Protein AF-A0A9N9Y0Z3-F1 (afdb_monomer)

Mean predicted aligned error: 7.76 Å

Foldseek 3Di:
DPDPDPLCCVQVVVLCVVCVVVLVVLLVVLCPVQPDPDPDDDDDDLLVSLLLSLQLSLCCQALNDPQSPDPLSSCLLSVLLVLVVVLVVVLVPDPPVCCVPVSVVDVSVVVNVVSLVSLCVRCVVSLVVLLPDPPPPDPPVRRHNNNVLSVVCVVVVHDPSVSSVVSSVVSSVRSVVVSVVVVVVPDDDD

Sequence (190 aa):
MTHMPGYVRSWITPALARMRSEIKDEVENALLKEIPQSSEWTEINLCQKTPRIIAMVTGRIIVGLDLCRSATYIEIATEFTKEVMATAISITLIPLFLRPLMVPILPQLWLTRRRIVQAEEVLGPTITSRWLQPQNQNRTEQVDILQLMIEASENCGRGKKDLVVELLFLNIGAVHSTAMTITHASVPPT

InterPro domains:
  IPR036396 Cytochrome P450 superfamily [G3DSA:1.10.630.10] (6-187)
  IPR036396 Cytochrome P450 superfamily [SSF48264] (14-185)

pLDDT: mean 80.86, std 11.53, range [34.31, 92.06]

Secondary structure (DSSP, 8-state):
---THHHHHHHHHHHHHHTHHHHHHHHHHHHHHHS---SS-----HHHHHHHHHHHHHHHHHT-HHHHT-HHHHHHHHHHHHHHHHHHHHHHTS-TTTHHHHGGG-HHHHHHHHHHHHHHHHHHHHHHHHHHS-TTS---SS--HHHHHHHHHHHTT--HHHHHHHHHHHHHHHHHHHHHHHHHHHSPP-

Radius of gyration: 18.2 Å; Cα contacts (8 Å, |Δi|>4): 145; chains: 1; bounding box: 50×39×54 Å

Nearest PDB structures (foldseek):
  6oyv-assembly2_B  TM=6.834E-01  e=4.468E-01  synthetic construct
  5irq-assembly1_A  TM=6.553E-01  e=4.917E-01  Homo sapiens
  6oyu-assembly2_B  TM=6.331E-01  e=6.874E-01  synthetic construct
  6c94-assembly1_A  TM=6.668E-01  e=1.058E+00  Oryctolagus cuniculus
  8e83-assembly2_B  TM=5.437E-01  e=5.158E-01  Medicago truncatula

Structure (mmCIF, N/CA/C/O backbone):
data_AF-A0A9N9Y0Z3-F1
#
_entry.id   AF-A0A9N9Y0Z3-F1
#
loop_
_atom_site.group_PDB
_atom_site.id
_atom_site.type_symbol
_atom_site.label_atom_id
_atom_site.label_alt_id
_atom_site.label_comp_id
_atom_site.label_asym_id
_atom_site.label_entity_id
_atom_site.label_seq_id
_atom_site.pdbx_PDB_ins_code
_atom_site.Cartn_x
_atom_site.Cartn_y
_atom_site.Cartn_z
_atom_site.occupancy
_atom_site.B_iso_or_equiv
_atom_site.auth_seq_id
_atom_site.auth_comp_id
_atom_site.auth_asym_id
_atom_site.auth_atom_id
_atom_site.pdbx_PDB_model_num
ATOM 1 N N . MET A 1 1 ? 9.190 -8.240 -16.590 1.00 34.31 1 MET A N 1
ATOM 2 C CA . MET A 1 1 ? 8.319 -8.161 -15.395 1.00 34.31 1 MET A CA 1
ATOM 3 C C . MET A 1 1 ? 8.547 -9.421 -14.554 1.00 34.31 1 MET A C 1
ATOM 5 O O . MET A 1 1 ? 7.674 -10.264 -14.498 1.00 34.31 1 MET A O 1
ATOM 9 N N . THR A 1 2 ? 9.749 -9.627 -13.992 1.00 38.69 2 THR A N 1
ATOM 10 C CA . THR A 1 2 ? 10.152 -10.951 -13.446 1.00 38.69 2 THR A CA 1
ATOM 11 C C . THR A 1 2 ? 11.306 -10.878 -12.430 1.00 38.69 2 THR A C 1
ATOM 13 O O . THR A 1 2 ? 12.232 -11.670 -12.504 1.00 38.69 2 THR A O 1
ATOM 16 N N . HIS A 1 3 ? 11.284 -9.951 -11.464 1.00 44.38 3 HIS A N 1
ATOM 17 C CA . HIS A 1 3 ? 12.230 -10.031 -10.329 1.00 44.38 3 HIS A CA 1
ATOM 18 C C . HIS A 1 3 ? 11.614 -9.803 -8.936 1.00 44.38 3 HIS A C 1
ATOM 20 O O . HIS A 1 3 ? 12.303 -10.017 -7.951 1.00 44.38 3 HIS A O 1
ATOM 26 N N . MET A 1 4 ? 10.316 -9.486 -8.824 1.00 50.34 4 MET A N 1
ATOM 27 C CA . MET A 1 4 ? 9.652 -9.142 -7.550 1.00 50.34 4 MET A CA 1
ATOM 28 C C . MET A 1 4 ? 9.625 -10.181 -6.395 1.00 50.34 4 MET A C 1
ATOM 30 O O . MET A 1 4 ? 9.608 -9.740 -5.250 1.00 50.34 4 MET A O 1
ATOM 34 N N . PRO A 1 5 ? 9.592 -11.521 -6.5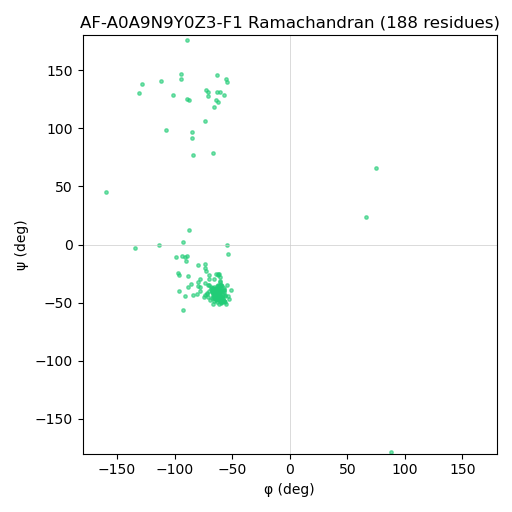76 1.00 52.81 5 PRO A N 1
ATOM 35 C CA . PRO A 1 5 ? 9.131 -12.379 -5.468 1.00 52.81 5 PRO A CA 1
ATOM 36 C C . PRO A 1 5 ? 10.138 -12.638 -4.335 1.00 52.81 5 PRO A C 1
ATOM 38 O O . PRO A 1 5 ? 9.731 -12.895 -3.203 1.00 52.81 5 PRO A O 1
ATOM 41 N N . GLY A 1 6 ? 11.444 -12.633 -4.621 1.00 56.53 6 GLY A N 1
ATOM 42 C CA . GLY A 1 6 ? 12.447 -13.151 -3.679 1.00 56.53 6 GLY A CA 1
ATOM 43 C C . GLY A 1 6 ? 12.706 -12.231 -2.487 1.00 56.53 6 GLY A C 1
ATOM 44 O O . GLY A 1 6 ? 12.722 -12.680 -1.341 1.00 56.53 6 GLY A O 1
ATOM 45 N N . TYR A 1 7 ? 12.859 -10.936 -2.760 1.00 62.16 7 TYR A N 1
ATOM 46 C CA . TYR A 1 7 ? 13.287 -9.949 -1.771 1.00 62.16 7 TYR A CA 1
ATOM 47 C C . TYR A 1 7 ? 12.166 -9.526 -0.810 1.00 62.16 7 TYR A C 1
ATOM 49 O O . TYR A 1 7 ? 12.385 -9.376 0.392 1.00 62.16 7 TYR A O 1
ATOM 57 N N . VAL A 1 8 ? 10.932 -9.430 -1.316 1.00 62.53 8 VAL A N 1
ATOM 58 C CA . VAL A 1 8 ? 9.735 -9.092 -0.529 1.00 62.53 8 VAL A CA 1
ATOM 59 C C . VAL A 1 8 ? 9.555 -10.087 0.620 1.00 62.53 8 VAL A C 1
ATOM 61 O O . VAL A 1 8 ? 9.423 -9.695 1.777 1.00 62.53 8 VAL A O 1
ATOM 64 N N . ARG A 1 9 ? 9.630 -11.393 0.338 1.00 61.38 9 ARG A N 1
ATOM 65 C CA . ARG A 1 9 ? 9.461 -12.429 1.366 1.00 61.38 9 ARG A CA 1
ATOM 66 C C . ARG A 1 9 ? 10.604 -12.433 2.383 1.00 61.38 9 ARG A C 1
ATOM 68 O O . ARG A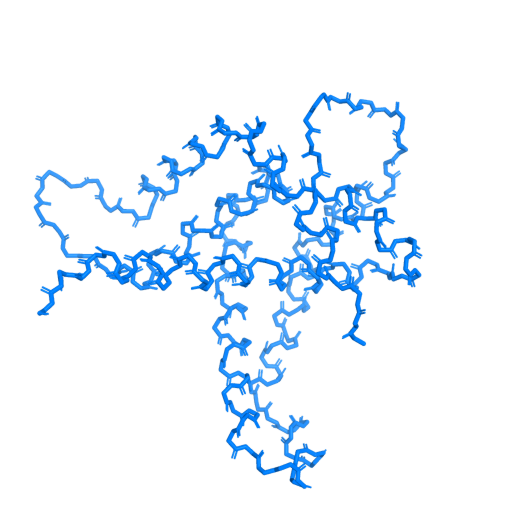 1 9 ? 10.339 -12.613 3.575 1.00 61.38 9 ARG A O 1
ATOM 75 N N . SER A 1 10 ? 11.845 -12.232 1.931 1.00 65.00 10 SER A N 1
ATOM 76 C CA . SER A 1 10 ? 13.027 -12.249 2.801 1.00 65.00 10 SER A CA 1
ATOM 77 C C . SER A 1 10 ? 13.105 -11.055 3.747 1.00 65.00 10 SER A C 1
ATOM 79 O O . SER A 1 10 ? 13.657 -11.195 4.832 1.00 65.00 10 SER A O 1
ATOM 81 N N . TRP A 1 11 ? 12.559 -9.899 3.366 1.00 67.50 11 TRP A N 1
ATOM 82 C CA . TRP A 1 11 ? 12.625 -8.681 4.180 1.00 67.50 11 TRP A CA 1
ATOM 83 C C . TRP A 1 11 ? 11.388 -8.468 5.040 1.00 67.50 11 TRP A C 1
ATOM 85 O O . TRP A 1 11 ? 11.508 -8.096 6.205 1.00 67.50 11 TRP A O 1
ATOM 95 N N . ILE A 1 12 ? 10.201 -8.755 4.502 1.00 68.75 12 ILE A N 1
ATOM 96 C CA . ILE A 1 12 ? 8.944 -8.480 5.203 1.00 68.75 12 ILE A CA 1
ATOM 97 C C . ILE A 1 12 ? 8.728 -9.463 6.347 1.00 68.75 12 ILE A C 1
ATOM 99 O O . ILE A 1 12 ? 8.379 -9.043 7.443 1.00 68.75 12 ILE A O 1
ATOM 103 N N . THR A 1 13 ? 8.979 -10.760 6.145 1.00 72.81 13 THR A N 1
ATOM 104 C CA . THR A 1 13 ? 8.710 -11.764 7.192 1.00 72.81 13 THR A CA 1
ATOM 105 C C . THR A 1 13 ? 9.490 -11.482 8.489 1.00 72.81 13 THR A C 1
ATOM 107 O O . THR A 1 13 ? 8.877 -11.478 9.559 1.00 72.81 13 THR A O 1
ATOM 110 N N . PRO A 1 14 ? 10.803 -11.174 8.444 1.00 71.00 14 PRO A N 1
ATOM 111 C CA . PRO A 1 14 ? 11.547 -10.787 9.644 1.00 71.00 14 PRO A CA 1
ATOM 112 C C . PRO A 1 14 ? 11.149 -9.410 10.193 1.00 71.00 14 PRO A C 1
ATOM 114 O O . PRO A 1 14 ? 11.135 -9.230 11.411 1.00 71.00 14 PRO A O 1
ATOM 117 N N . ALA A 1 15 ? 10.814 -8.448 9.323 1.00 70.75 15 ALA A N 1
ATOM 118 C CA . ALA A 1 15 ? 10.364 -7.117 9.735 1.00 70.75 15 ALA A CA 1
ATOM 119 C C . ALA A 1 15 ? 9.063 -7.185 10.544 1.00 70.75 15 ALA A C 1
ATOM 121 O O . ALA A 1 15 ? 8.978 -6.605 11.624 1.00 70.75 15 ALA A O 1
ATOM 122 N N . LEU A 1 16 ? 8.087 -7.974 10.086 1.00 74.31 16 LEU A N 1
ATOM 123 C CA . LEU A 1 16 ? 6.804 -8.173 10.766 1.00 74.31 16 LEU A CA 1
ATOM 124 C C . LEU A 1 16 ? 6.981 -8.686 12.199 1.00 74.31 16 LEU A C 1
ATOM 126 O O . LEU A 1 16 ? 6.297 -8.228 13.111 1.00 74.31 16 LEU A O 1
ATOM 130 N N . ALA A 1 17 ? 7.918 -9.614 12.414 1.00 77.56 17 ALA A N 1
ATOM 131 C CA . ALA A 1 17 ? 8.191 -10.148 13.745 1.00 77.56 17 ALA A CA 1
ATOM 132 C C . ALA A 1 17 ? 8.702 -9.067 14.712 1.00 77.56 17 ALA A C 1
ATOM 134 O O . ALA A 1 17 ? 8.346 -9.093 15.892 1.00 77.56 17 ALA A O 1
ATOM 135 N N . ARG A 1 18 ? 9.499 -8.116 14.208 1.00 76.75 18 ARG A N 1
ATOM 136 C CA . ARG A 1 18 ? 10.058 -6.992 14.976 1.00 76.75 18 ARG A CA 1
ATOM 137 C C . ARG A 1 18 ? 9.049 -5.862 15.185 1.00 76.75 18 ARG A C 1
ATOM 139 O O . ARG A 1 18 ? 9.053 -5.247 16.240 1.00 76.75 18 ARG A O 1
ATOM 146 N N . MET A 1 19 ? 8.147 -5.645 14.229 1.00 78.56 19 MET A N 1
ATOM 147 C CA . MET A 1 19 ? 7.118 -4.594 14.266 1.00 78.56 19 MET A CA 1
ATOM 148 C C . MET A 1 19 ? 5.822 -5.028 14.968 1.00 78.56 19 MET A C 1
ATOM 150 O O . MET A 1 19 ? 4.802 -4.355 14.859 1.00 78.56 19 MET A O 1
ATOM 154 N N . ARG A 1 20 ? 5.820 -6.162 15.680 1.00 82.19 20 ARG A N 1
ATOM 155 C CA . ARG A 1 20 ? 4.603 -6.753 16.260 1.00 82.19 20 ARG A CA 1
ATOM 156 C C . ARG A 1 20 ? 3.812 -5.777 17.137 1.00 82.19 20 ARG A C 1
ATOM 158 O O . ARG A 1 20 ? 2.590 -5.753 17.034 1.00 82.19 20 ARG A O 1
ATOM 165 N N . SER A 1 21 ? 4.489 -5.016 17.998 1.00 84.50 21 SER A N 1
ATOM 166 C CA . SER A 1 21 ? 3.845 -4.014 18.858 1.00 84.50 21 SER A CA 1
ATOM 167 C C . SER A 1 21 ? 3.189 -2.917 18.025 1.00 84.50 21 SER A C 1
ATOM 169 O O . SER A 1 21 ? 2.004 -2.664 18.178 1.00 84.50 21 SER A O 1
ATOM 171 N N . GLU A 1 22 ? 3.917 -2.356 17.063 1.00 84.69 22 GLU A N 1
ATOM 172 C CA . GLU A 1 22 ? 3.417 -1.293 16.185 1.00 84.69 22 GLU A CA 1
ATOM 173 C C . GLU A 1 22 ? 2.233 -1.747 15.326 1.00 84.69 22 GLU A C 1
ATOM 175 O O . GLU A 1 22 ? 1.298 -0.982 15.095 1.00 84.69 22 GLU A O 1
ATOM 180 N N . ILE A 1 23 ? 2.265 -2.998 14.860 1.00 86.31 23 ILE A N 1
ATOM 181 C CA . ILE A 1 23 ? 1.164 -3.616 14.119 1.00 86.31 23 ILE A CA 1
ATOM 182 C C . ILE A 1 23 ? -0.045 -3.783 15.031 1.00 86.31 23 ILE A C 1
ATOM 184 O O . ILE A 1 23 ? -1.154 -3.463 14.616 1.00 86.31 23 ILE A O 1
ATOM 188 N N . LYS A 1 24 ? 0.152 -4.271 16.261 1.00 88.81 24 LYS A N 1
ATOM 189 C CA . LYS A 1 24 ? -0.930 -4.432 17.234 1.00 88.81 24 LYS A CA 1
ATOM 190 C C . LYS A 1 24 ? -1.604 -3.088 17.523 1.00 88.81 24 LYS A C 1
ATOM 192 O O . LYS A 1 24 ? -2.823 -3.000 17.415 1.00 88.81 24 LYS A O 1
ATOM 197 N N . ASP A 1 25 ? -0.814 -2.061 17.816 1.00 90.31 25 ASP A N 1
ATOM 198 C CA . ASP A 1 25 ? -1.320 -0.721 18.119 1.00 90.31 25 ASP A CA 1
ATOM 199 C C . ASP A 1 25 ? -2.114 -0.147 16.937 1.00 90.31 25 ASP A C 1
ATOM 201 O O . ASP A 1 25 ? -3.177 0.449 17.115 1.00 90.31 25 ASP A O 1
ATOM 205 N N . GLU A 1 26 ? -1.636 -0.353 15.704 1.00 91.06 26 GLU A N 1
ATOM 206 C CA . GLU A 1 26 ? -2.355 0.133 14.527 1.00 91.06 26 GLU A CA 1
ATOM 207 C C . GLU A 1 26 ? -3.608 -0.694 14.215 1.00 91.06 26 GLU A C 1
ATOM 209 O O . GLU A 1 26 ? -4.601 -0.127 13.767 1.00 91.06 26 GLU A O 1
ATOM 214 N N . VAL A 1 27 ? -3.611 -2.003 14.485 1.00 90.88 27 VAL A N 1
ATOM 215 C CA . VAL A 1 27 ? -4.820 -2.835 14.381 1.00 90.88 27 VAL A CA 1
ATOM 216 C C . VAL A 1 27 ? -5.885 -2.343 15.358 1.00 90.88 27 VAL A C 1
ATOM 218 O O . VAL A 1 27 ? -7.027 -2.149 14.948 1.00 90.88 27 VAL A O 1
ATOM 221 N N . GLU A 1 28 ? -5.530 -2.095 16.621 1.00 91.88 28 GLU A N 1
ATOM 222 C CA . GLU A 1 28 ? -6.462 -1.553 17.619 1.00 91.88 28 GLU A CA 1
ATOM 223 C C . GLU A 1 28 ? -7.014 -0.191 17.173 1.00 91.88 28 GLU A C 1
ATOM 225 O O . GLU A 1 28 ? -8.229 0.008 17.144 1.00 91.88 28 GLU A O 1
ATOM 230 N N . ASN A 1 29 ? -6.143 0.714 16.719 1.00 91.56 29 ASN A N 1
ATOM 231 C CA . ASN A 1 29 ? -6.543 2.017 16.187 1.00 91.56 29 ASN A CA 1
ATOM 232 C C . ASN A 1 29 ? -7.481 1.900 14.970 1.00 91.56 29 ASN A C 1
ATOM 234 O O . ASN A 1 29 ? -8.492 2.598 14.881 1.00 91.56 29 ASN A O 1
ATOM 238 N N . ALA A 1 30 ? -7.167 1.011 14.028 1.00 91.19 30 ALA A N 1
ATOM 239 C CA . ALA A 1 30 ? -7.965 0.800 12.828 1.00 91.19 30 ALA A CA 1
ATOM 240 C C . ALA A 1 30 ? -9.343 0.207 13.151 1.00 91.19 30 ALA A C 1
ATOM 242 O O . ALA A 1 30 ? -10.342 0.644 12.579 1.00 91.19 30 ALA A O 1
ATOM 243 N N . LEU A 1 31 ? -9.416 -0.739 14.093 1.00 90.88 31 LEU A N 1
ATOM 244 C CA . LEU A 1 31 ? -10.678 -1.310 14.564 1.00 90.88 31 LEU A CA 1
ATOM 245 C C . LEU A 1 31 ? -11.543 -0.251 15.248 1.00 90.88 31 LEU A C 1
ATOM 247 O O . LEU A 1 31 ? -12.711 -0.118 14.896 1.00 90.88 31 LEU A O 1
ATOM 251 N N . LEU A 1 32 ? -10.971 0.547 16.154 1.00 91.81 32 LEU A N 1
ATOM 252 C CA . LEU A 1 32 ? -11.687 1.635 16.830 1.00 91.81 32 LEU A CA 1
ATOM 253 C C . LEU A 1 32 ? -12.225 2.683 15.848 1.00 91.81 32 LEU A C 1
ATOM 255 O O . LEU A 1 32 ? -13.294 3.250 16.066 1.00 91.81 32 LEU A O 1
ATOM 259 N N . LYS A 1 33 ? -11.487 2.941 14.764 1.00 90.75 33 LYS A N 1
ATOM 260 C CA . LYS A 1 33 ? -11.861 3.919 13.740 1.00 90.75 33 LYS A CA 1
ATOM 261 C C . LYS A 1 33 ? -12.929 3.402 12.777 1.00 90.75 33 LYS A C 1
ATOM 263 O O . LYS A 1 33 ? -13.792 4.168 12.355 1.00 90.75 33 LYS A O 1
ATOM 268 N N . GLU A 1 34 ? -12.844 2.139 12.370 1.00 90.38 34 GLU A N 1
ATOM 269 C CA . GLU A 1 34 ? -13.697 1.588 11.312 1.00 90.38 34 GLU A CA 1
ATOM 270 C C . GLU A 1 34 ? -14.924 0.838 11.832 1.00 90.38 34 GLU A C 1
ATOM 272 O O . GLU A 1 34 ? -15.922 0.755 11.109 1.00 90.38 34 GLU A O 1
ATOM 277 N N . ILE A 1 35 ? -14.881 0.326 13.064 1.00 89.50 35 ILE A N 1
ATOM 278 C CA . ILE A 1 35 ? -15.990 -0.386 13.700 1.00 89.50 35 ILE A CA 1
ATOM 279 C C . ILE A 1 35 ? -16.699 0.557 14.683 1.00 89.50 35 ILE A C 1
ATOM 281 O O . ILE A 1 35 ? -16.038 1.162 15.532 1.00 89.50 35 ILE A O 1
ATOM 285 N N . PRO A 1 36 ? -18.035 0.696 14.600 1.00 87.75 36 PRO A N 1
ATOM 286 C CA . PRO A 1 36 ? -18.791 1.525 15.530 1.00 87.75 36 PRO A CA 1
ATOM 287 C C . PRO A 1 36 ? -18.632 1.024 16.970 1.00 87.75 36 PRO A C 1
ATOM 289 O O . PRO A 1 36 ? -18.816 -0.157 17.257 1.00 87.75 36 PRO A O 1
ATOM 292 N N . GLN A 1 37 ? -18.317 1.945 17.880 1.00 87.69 37 GLN A N 1
ATOM 293 C CA . GLN A 1 37 ? -18.221 1.680 19.315 1.00 87.69 37 GLN A CA 1
ATOM 294 C C . GLN A 1 37 ? -19.622 1.769 19.932 1.00 87.69 37 GLN A C 1
ATOM 296 O O . GLN A 1 37 ? -20.001 2.792 20.498 1.00 87.69 37 GLN A O 1
ATOM 301 N N . SER A 1 38 ? -20.423 0.723 19.734 1.00 83.62 38 SER A N 1
ATOM 302 C CA . SER A 1 38 ? -21.783 0.611 20.269 1.00 83.62 38 SER A CA 1
ATOM 303 C C . SER A 1 38 ? -21.843 -0.481 21.333 1.00 83.62 38 SER A C 1
ATOM 305 O O . SER A 1 38 ? -21.232 -1.536 21.176 1.00 83.62 38 SER A O 1
ATOM 307 N N . SER A 1 39 ? -22.596 -0.241 22.408 1.00 84.00 39 SER A N 1
ATOM 308 C CA . SER A 1 39 ? -22.959 -1.283 23.378 1.00 84.00 39 SER A CA 1
ATOM 309 C C . SER A 1 39 ? -24.009 -2.251 22.825 1.00 84.00 39 SER A C 1
ATOM 311 O O . SER A 1 39 ? -24.140 -3.363 23.327 1.00 84.00 39 SER A O 1
ATOM 313 N N . GLU A 1 40 ? -24.744 -1.830 21.795 1.00 89.25 40 GLU A N 1
ATOM 314 C CA . GLU A 1 40 ? -25.777 -2.610 21.118 1.00 89.25 40 GLU A CA 1
ATOM 315 C C . GLU A 1 40 ? -25.213 -3.324 19.885 1.00 89.25 40 GLU A C 1
ATOM 317 O O . GLU A 1 40 ? -24.353 -2.789 19.171 1.00 89.25 40 GLU A O 1
ATOM 322 N N . TRP A 1 41 ? -25.749 -4.512 19.591 1.00 87.06 41 TRP A N 1
ATOM 323 C CA . TRP A 1 41 ? -25.395 -5.248 18.378 1.00 87.06 41 TRP A CA 1
ATOM 324 C C . TRP A 1 41 ? -25.665 -4.389 17.138 1.00 87.06 41 TRP A C 1
ATOM 326 O O . TRP A 1 41 ? -26.751 -3.837 16.973 1.00 87.06 41 TRP A O 1
ATOM 336 N N . THR A 1 42 ? -24.662 -4.265 16.269 1.00 87.06 42 THR A N 1
ATOM 337 C CA . THR A 1 42 ? -24.730 -3.425 15.070 1.00 87.06 42 THR A CA 1
ATOM 338 C C . THR A 1 42 ? -24.260 -4.218 13.860 1.00 87.06 42 THR A C 1
ATOM 340 O O . THR A 1 42 ? -23.182 -4.815 13.880 1.00 87.06 42 THR A O 1
ATOM 343 N N . GLU A 1 43 ? -25.049 -4.195 12.788 1.00 86.19 43 GLU A N 1
ATOM 344 C CA . GLU A 1 43 ? -24.665 -4.808 11.522 1.00 86.19 43 GLU A CA 1
ATOM 345 C C . GLU A 1 43 ? -23.548 -3.996 10.851 1.00 86.19 43 GLU A C 1
ATOM 347 O O . GLU A 1 43 ? -23.626 -2.771 10.725 1.00 86.19 43 GLU A O 1
ATOM 352 N N . ILE A 1 44 ? -22.489 -4.680 10.413 1.00 87.50 44 ILE A N 1
ATOM 353 C CA . ILE A 1 44 ? -21.337 -4.061 9.755 1.00 87.50 44 ILE A CA 1
ATOM 354 C C . ILE A 1 44 ? -21.025 -4.756 8.435 1.00 87.50 44 ILE A C 1
ATOM 356 O O . ILE A 1 44 ? -20.994 -5.981 8.334 1.00 87.50 44 ILE A O 1
ATOM 360 N N . ASN A 1 45 ? -20.711 -3.964 7.410 1.00 86.81 45 ASN A N 1
ATOM 361 C CA . ASN A 1 45 ? -20.246 -4.501 6.138 1.00 86.81 45 ASN A CA 1
ATOM 362 C C . ASN A 1 45 ? -18.730 -4.759 6.190 1.00 86.81 45 ASN A C 1
ATOM 364 O O . ASN A 1 45 ? -17.923 -3.879 5.873 1.00 86.81 45 ASN A O 1
ATOM 368 N N . LEU A 1 46 ? -18.339 -5.976 6.575 1.00 83.44 46 LEU A N 1
ATOM 369 C CA . LEU A 1 46 ? -16.929 -6.380 6.655 1.00 83.44 46 LEU A CA 1
ATOM 370 C C . LEU A 1 46 ? -16.195 -6.217 5.316 1.00 83.44 46 LEU A C 1
ATOM 372 O O . LEU A 1 46 ? -15.068 -5.732 5.297 1.00 83.44 46 LEU A O 1
ATOM 376 N N . CYS A 1 47 ? -16.848 -6.502 4.185 1.00 81.25 47 CYS A N 1
ATOM 377 C CA . CYS A 1 47 ? -16.242 -6.332 2.860 1.00 81.25 47 CYS A CA 1
ATOM 378 C C . CYS A 1 47 ? -15.831 -4.877 2.573 1.00 81.25 47 CYS A C 1
ATOM 380 O O . CYS A 1 47 ? -14.889 -4.644 1.819 1.00 81.25 47 CYS A O 1
ATOM 382 N N . GLN A 1 48 ? -16.508 -3.896 3.177 1.00 84.06 48 GLN A N 1
ATOM 383 C CA . GLN A 1 48 ? -16.149 -2.479 3.064 1.00 84.06 48 GLN A CA 1
ATOM 384 C C . GLN A 1 48 ? -15.138 -2.032 4.127 1.00 84.06 48 GLN A C 1
ATOM 386 O O . GLN A 1 48 ? -14.274 -1.202 3.840 1.00 84.06 48 GLN A O 1
ATOM 391 N N . LYS A 1 49 ? -15.235 -2.564 5.351 1.00 88.19 49 LYS A N 1
ATOM 392 C CA . LYS A 1 49 ? -14.393 -2.152 6.485 1.00 88.19 49 LYS A CA 1
ATOM 393 C C . LYS A 1 49 ? -13.008 -2.786 6.463 1.00 88.19 49 LYS A C 1
ATOM 395 O O . LYS A 1 49 ? -12.015 -2.092 6.677 1.00 88.19 49 LYS A O 1
ATOM 400 N N . THR A 1 50 ? -12.915 -4.072 6.142 1.00 86.50 50 THR A N 1
ATOM 401 C CA . THR A 1 50 ? -11.652 -4.813 6.175 1.00 86.50 50 THR A CA 1
ATOM 402 C C . THR A 1 50 ? -10.583 -4.219 5.255 1.00 86.50 50 THR A C 1
ATOM 404 O O . THR A 1 50 ? -9.471 -4.015 5.738 1.00 86.50 50 THR A O 1
ATOM 407 N N . PRO A 1 51 ? -10.862 -3.835 3.992 1.00 85.75 51 PRO A N 1
ATOM 408 C CA . PRO A 1 51 ? -9.834 -3.237 3.142 1.00 85.75 51 PRO A CA 1
ATOM 409 C C . PRO A 1 51 ? -9.231 -1.949 3.713 1.00 85.75 51 PRO A C 1
ATOM 411 O O . PRO A 1 51 ? -8.035 -1.712 3.563 1.00 85.75 51 PRO A O 1
ATOM 414 N N . ARG A 1 52 ? -10.042 -1.135 4.403 1.00 88.94 52 ARG A N 1
ATOM 415 C CA . ARG A 1 52 ? -9.603 0.114 5.044 1.00 88.94 52 ARG A CA 1
ATOM 416 C C . ARG A 1 52 ? -8.720 -0.165 6.255 1.00 88.94 52 ARG A C 1
ATOM 418 O O . ARG A 1 52 ? -7.656 0.436 6.375 1.00 88.94 52 ARG A O 1
ATOM 425 N N . ILE A 1 53 ? -9.126 -1.119 7.097 1.00 89.88 53 ILE A N 1
ATOM 426 C CA . ILE A 1 53 ? -8.334 -1.578 8.247 1.00 89.88 53 ILE A CA 1
ATOM 427 C C . ILE A 1 53 ? -6.966 -2.073 7.775 1.00 89.88 53 ILE A C 1
ATOM 429 O O . ILE A 1 53 ? -5.935 -1.650 8.294 1.00 89.88 53 ILE A O 1
ATOM 433 N N . ILE A 1 54 ? -6.940 -2.921 6.745 1.00 88.06 54 ILE A N 1
ATOM 434 C CA . ILE A 1 54 ? -5.683 -3.467 6.236 1.00 88.06 54 ILE A CA 1
ATOM 435 C C . ILE A 1 54 ? -4.821 -2.372 5.609 1.00 88.06 54 ILE A C 1
ATOM 437 O O . ILE A 1 54 ? -3.629 -2.349 5.886 1.00 88.06 54 ILE A O 1
ATOM 441 N N . ALA A 1 55 ? -5.394 -1.428 4.853 1.00 87.62 55 ALA A N 1
ATOM 442 C CA . ALA A 1 55 ? -4.643 -0.305 4.288 1.00 87.62 55 ALA A CA 1
ATOM 443 C C . ALA A 1 55 ? -3.946 0.555 5.361 1.00 87.62 55 ALA A C 1
ATOM 445 O O . ALA A 1 55 ? -2.825 1.018 5.140 1.00 87.62 55 ALA A O 1
ATOM 446 N N . MET A 1 56 ? -4.570 0.743 6.531 1.00 89.31 56 MET A N 1
ATOM 447 C CA . MET A 1 56 ? -3.943 1.425 7.672 1.00 89.31 56 MET A CA 1
ATOM 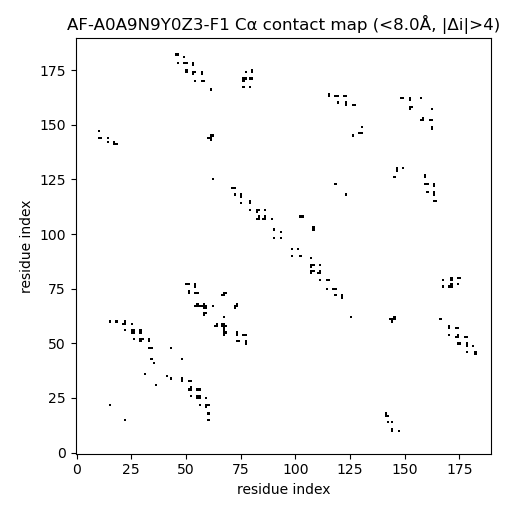448 C C . MET A 1 56 ? -2.759 0.623 8.223 1.00 89.31 56 MET A C 1
ATOM 450 O O . MET A 1 56 ? -1.662 1.161 8.375 1.00 89.31 56 MET A O 1
ATOM 454 N N . VAL A 1 57 ? -2.953 -0.676 8.462 1.00 88.38 57 VAL A N 1
ATOM 455 C CA . VAL A 1 57 ? -1.919 -1.560 9.026 1.00 88.38 57 VAL A CA 1
ATOM 456 C C . VAL A 1 57 ? -0.738 -1.725 8.065 1.00 88.38 57 VAL A C 1
ATOM 458 O O . VAL A 1 57 ? 0.416 -1.576 8.464 1.00 88.38 57 VAL A O 1
ATOM 461 N N . THR A 1 58 ? -0.994 -1.977 6.781 1.00 84.06 58 THR A N 1
ATOM 462 C CA . THR A 1 58 ? 0.063 -2.090 5.766 1.00 84.06 58 THR A CA 1
ATOM 463 C C . THR A 1 58 ? 0.739 -0.746 5.536 1.00 84.06 58 THR A C 1
ATOM 465 O O . THR A 1 58 ? 1.961 -0.689 5.424 1.00 84.06 58 THR A O 1
ATOM 468 N N . GLY A 1 59 ? -0.019 0.353 5.564 1.00 86.12 59 GLY A N 1
ATOM 469 C CA . GLY A 1 59 ? 0.533 1.702 5.546 1.00 86.12 59 GLY A CA 1
ATOM 470 C C . GLY A 1 59 ? 1.513 1.944 6.690 1.00 86.12 59 GLY A C 1
ATOM 471 O O . GLY A 1 59 ? 2.601 2.464 6.459 1.00 86.12 59 GLY A O 1
ATOM 472 N N . ARG A 1 60 ? 1.183 1.514 7.912 1.00 86.44 60 ARG A N 1
ATOM 473 C CA . ARG A 1 60 ? 2.056 1.689 9.083 1.00 86.44 60 ARG A CA 1
ATOM 474 C C . ARG A 1 60 ? 3.394 0.986 8.899 1.00 86.44 60 ARG A C 1
ATOM 476 O O . ARG A 1 60 ? 4.422 1.541 9.281 1.00 86.44 60 ARG A O 1
ATOM 483 N N . ILE A 1 61 ? 3.356 -0.199 8.296 1.00 81.44 61 ILE A N 1
ATOM 484 C CA . ILE A 1 61 ? 4.521 -1.039 8.011 1.00 81.44 61 ILE A CA 1
ATOM 485 C C . ILE A 1 61 ? 5.381 -0.441 6.887 1.00 81.44 61 ILE A C 1
ATOM 487 O O . ILE A 1 61 ? 6.605 -0.449 6.969 1.00 81.44 61 ILE A O 1
ATOM 491 N N . ILE A 1 62 ? 4.740 0.060 5.831 1.00 77.44 62 ILE A N 1
ATOM 492 C CA . ILE A 1 62 ? 5.413 0.432 4.585 1.00 77.44 62 ILE A CA 1
ATOM 493 C C . ILE A 1 62 ? 5.804 1.910 4.582 1.00 77.44 62 ILE A C 1
ATOM 495 O O . ILE A 1 62 ? 6.964 2.232 4.381 1.00 77.44 62 ILE A O 1
ATOM 499 N N . VAL A 1 63 ? 4.853 2.822 4.784 1.00 78.94 63 VAL A N 1
ATOM 500 C CA . VAL A 1 63 ? 5.073 4.275 4.640 1.00 78.94 63 VAL A CA 1
ATOM 501 C C . VAL A 1 63 ? 5.317 4.980 5.976 1.00 78.94 63 VAL A C 1
ATOM 503 O O . VAL A 1 63 ? 5.744 6.134 5.996 1.00 78.94 63 VAL A O 1
ATOM 506 N N . GLY A 1 64 ? 5.093 4.285 7.092 1.00 80.19 64 GLY A N 1
ATOM 507 C CA . GLY A 1 64 ? 5.255 4.817 8.442 1.00 80.19 64 GLY A CA 1
ATOM 508 C C . GLY A 1 64 ? 4.001 5.507 8.987 1.00 80.19 64 GLY A C 1
ATOM 509 O O . GLY A 1 64 ? 2.950 5.543 8.345 1.00 80.19 64 GLY A O 1
ATOM 510 N N . LEU A 1 65 ? 4.115 6.034 10.212 1.00 77.00 65 LEU A N 1
ATOM 511 C CA . LEU A 1 65 ? 2.985 6.554 10.996 1.00 77.00 65 LEU A CA 1
ATOM 512 C C . LEU A 1 65 ? 2.290 7.757 10.341 1.00 77.00 65 LEU A C 1
ATOM 514 O O . LEU A 1 65 ? 1.065 7.861 10.382 1.00 77.00 65 LEU A O 1
ATOM 518 N N . ASP A 1 66 ? 3.068 8.650 9.732 1.00 74.62 66 ASP A N 1
ATOM 519 C CA . ASP A 1 66 ? 2.566 9.941 9.253 1.00 74.62 66 ASP A CA 1
ATOM 520 C C . ASP A 1 66 ? 1.545 9.782 8.119 1.00 74.62 66 ASP A C 1
ATOM 522 O O . ASP A 1 66 ? 0.536 10.487 8.076 1.00 74.62 66 ASP A O 1
ATOM 526 N N . LEU A 1 67 ? 1.763 8.818 7.216 1.00 77.31 67 LEU A N 1
ATOM 527 C CA . LEU A 1 67 ? 0.865 8.579 6.083 1.00 77.31 67 LEU A CA 1
ATOM 528 C C . LEU A 1 67 ? -0.166 7.487 6.326 1.00 77.31 67 LEU A C 1
ATOM 530 O O . LEU A 1 67 ? -1.240 7.554 5.729 1.00 77.31 67 LEU A O 1
ATOM 534 N N . CYS A 1 68 ? 0.095 6.515 7.204 1.00 79.31 68 CYS A N 1
ATOM 535 C CA . CYS A 1 68 ? -0.827 5.393 7.392 1.00 79.31 68 CYS A CA 1
ATOM 536 C C . CYS A 1 68 ? -2.207 5.819 7.916 1.00 79.31 68 CYS A C 1
ATOM 538 O O . CYS A 1 68 ? -3.204 5.151 7.651 1.00 79.31 68 CYS A O 1
ATOM 540 N N . ARG A 1 69 ? -2.278 6.959 8.615 1.00 81.12 69 ARG A N 1
ATOM 541 C CA . ARG A 1 69 ? -3.520 7.520 9.172 1.00 81.12 69 ARG A CA 1
ATOM 542 C C . ARG A 1 69 ? -4.210 8.530 8.257 1.00 81.12 69 ARG A C 1
ATOM 544 O O . ARG A 1 69 ? -5.354 8.903 8.538 1.00 81.12 69 ARG A O 1
ATOM 551 N N . SER A 1 70 ? -3.551 8.956 7.178 1.00 86.50 70 SER A N 1
ATOM 552 C CA . SER A 1 70 ? -4.105 9.917 6.224 1.00 86.50 70 SER A CA 1
ATOM 553 C C . SER A 1 70 ? -5.323 9.326 5.521 1.00 86.50 70 SER A C 1
ATOM 555 O O . SER A 1 70 ? -5.244 8.264 4.901 1.00 86.50 70 SER A O 1
ATOM 557 N N . ALA A 1 71 ? -6.454 10.031 5.592 1.00 85.88 71 ALA A N 1
ATOM 558 C CA . ALA A 1 71 ? -7.677 9.621 4.907 1.00 85.88 71 ALA A CA 1
ATOM 559 C C . ALA A 1 71 ? -7.447 9.473 3.396 1.00 85.88 71 ALA A C 1
ATOM 561 O O . ALA A 1 71 ? -7.911 8.502 2.805 1.00 85.88 71 ALA A O 1
ATOM 562 N N . THR A 1 72 ? -6.653 10.372 2.807 1.00 87.69 72 THR A N 1
ATOM 563 C CA . THR A 1 72 ? -6.305 10.354 1.384 1.00 87.69 72 THR A CA 1
ATOM 564 C C . THR A 1 72 ? -5.496 9.115 1.013 1.00 87.69 72 THR A C 1
ATOM 566 O O . THR A 1 72 ? -5.790 8.471 0.011 1.00 87.69 72 THR A O 1
ATOM 569 N N . TYR A 1 73 ? -4.504 8.737 1.826 1.00 86.06 73 TYR A N 1
ATOM 570 C CA . TYR A 1 73 ? -3.715 7.526 1.579 1.00 86.06 73 TYR A CA 1
ATOM 571 C C . TYR A 1 73 ? -4.580 6.264 1.671 1.00 86.06 73 TYR A C 1
ATOM 573 O O . TYR A 1 73 ? -4.528 5.421 0.777 1.00 86.06 73 TYR A O 1
ATOM 581 N N . ILE A 1 74 ? -5.400 6.153 2.723 1.00 87.56 74 ILE A N 1
ATOM 582 C CA . ILE A 1 74 ? -6.290 5.002 2.929 1.00 87.56 74 ILE A CA 1
ATOM 583 C C . ILE A 1 74 ? -7.261 4.881 1.752 1.00 87.56 74 ILE A C 1
ATOM 585 O O . ILE A 1 74 ? -7.417 3.797 1.193 1.00 87.56 74 ILE A O 1
ATOM 589 N N . GLU A 1 75 ? -7.876 5.990 1.338 1.00 88.69 75 GLU A N 1
ATOM 590 C CA . GLU A 1 75 ? -8.786 6.011 0.196 1.00 88.69 75 GLU A CA 1
ATOM 591 C C . GLU A 1 75 ? -8.075 5.568 -1.083 1.00 88.69 75 GLU A C 1
ATOM 593 O O . GLU A 1 75 ? -8.547 4.639 -1.737 1.00 88.69 75 GLU A O 1
ATOM 598 N N . ILE A 1 76 ? -6.907 6.140 -1.395 1.00 87.31 76 ILE A N 1
ATOM 599 C CA . ILE A 1 76 ? -6.105 5.749 -2.561 1.00 87.31 76 ILE A CA 1
ATOM 600 C C . ILE A 1 76 ? -5.785 4.254 -2.520 1.00 87.31 76 ILE A C 1
ATOM 602 O O . ILE A 1 76 ? -6.028 3.569 -3.508 1.00 87.31 76 ILE A O 1
ATOM 606 N N . ALA A 1 77 ? -5.294 3.725 -1.398 1.00 84.12 77 ALA A N 1
ATOM 607 C CA . ALA A 1 77 ? -4.930 2.315 -1.274 1.00 84.12 77 ALA A CA 1
ATOM 608 C C . ALA A 1 77 ? -6.140 1.381 -1.468 1.00 84.12 77 ALA A C 1
ATOM 610 O O . ALA A 1 77 ? -6.055 0.375 -2.182 1.00 84.12 77 ALA A O 1
ATOM 611 N N . THR A 1 78 ? -7.291 1.726 -0.882 1.00 85.50 78 THR A N 1
ATOM 612 C CA . THR A 1 78 ? -8.513 0.919 -1.019 1.00 85.50 78 THR A CA 1
ATOM 613 C C . THR A 1 78 ? -9.136 1.010 -2.405 1.00 85.50 78 THR A C 1
ATOM 615 O O . THR A 1 78 ? -9.531 -0.013 -2.965 1.00 85.50 78 THR A O 1
ATOM 618 N N . GLU A 1 79 ? -9.188 2.200 -2.996 1.00 86.12 79 GLU A N 1
ATOM 619 C CA . GLU A 1 79 ? -9.864 2.404 -4.271 1.00 86.12 79 GLU A CA 1
ATOM 620 C C . GLU A 1 79 ? -8.994 1.949 -5.435 1.00 86.12 79 GLU A C 1
ATOM 622 O O . GLU A 1 79 ? -9.492 1.317 -6.361 1.00 86.12 79 GLU A O 1
ATOM 627 N N . PHE A 1 80 ? -7.676 2.144 -5.347 1.00 84.38 80 PHE A N 1
ATOM 628 C CA . PHE A 1 80 ? -6.738 1.567 -6.304 1.00 84.38 80 PHE A CA 1
ATOM 629 C C . PHE A 1 80 ? -6.864 0.041 -6.370 1.00 84.38 80 PHE A C 1
ATOM 631 O O . PHE A 1 80 ? -6.855 -0.525 -7.460 1.00 84.38 80 PHE A O 1
ATOM 638 N N . THR A 1 81 ? -7.075 -0.624 -5.227 1.00 82.88 81 THR A N 1
ATOM 639 C CA . THR A 1 81 ? -7.327 -2.072 -5.188 1.00 82.88 81 THR A CA 1
ATOM 640 C C . THR A 1 81 ? -8.568 -2.457 -5.993 1.00 82.88 81 THR A C 1
ATOM 642 O O . THR A 1 81 ? -8.512 -3.394 -6.791 1.00 82.88 81 THR A O 1
ATOM 645 N N . LYS A 1 82 ? -9.676 -1.722 -5.845 1.00 84.56 82 LYS A N 1
ATOM 646 C CA . LYS A 1 82 ? -10.904 -1.982 -6.613 1.00 84.56 82 LYS A CA 1
ATOM 647 C C . LYS A 1 82 ? -10.696 -1.754 -8.109 1.00 84.56 82 LYS A C 1
ATOM 649 O O . LYS A 1 82 ? -11.071 -2.610 -8.906 1.00 84.56 82 LYS A O 1
ATOM 654 N N . GLU A 1 83 ? -10.066 -0.643 -8.483 1.00 88.44 83 GLU A N 1
ATOM 655 C CA . GLU A 1 83 ? -9.841 -0.272 -9.886 1.00 88.44 83 GLU A CA 1
ATOM 656 C C . GLU A 1 83 ? -8.910 -1.256 -10.602 1.00 88.44 83 GLU A C 1
ATOM 658 O O . GLU A 1 83 ? -9.182 -1.666 -11.733 1.00 88.44 83 GLU A O 1
ATOM 663 N N . VAL A 1 84 ? -7.844 -1.708 -9.934 1.00 86.81 84 VAL A N 1
ATOM 664 C CA . VAL A 1 84 ? -6.926 -2.711 -10.490 1.00 86.81 84 VAL A CA 1
ATOM 665 C C . VAL A 1 84 ? -7.627 -4.053 -10.669 1.00 86.81 84 VAL A C 1
A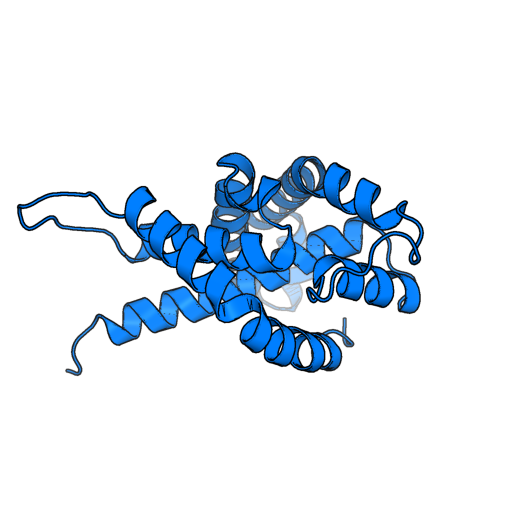TOM 667 O O . VAL A 1 84 ? -7.481 -4.667 -11.725 1.00 86.81 84 VAL A O 1
ATOM 670 N N . MET A 1 85 ? -8.428 -4.493 -9.695 1.00 85.62 85 MET A N 1
ATOM 671 C CA . MET A 1 85 ? -9.193 -5.739 -9.815 1.00 85.62 85 MET A CA 1
ATOM 672 C C . MET A 1 85 ? -10.238 -5.654 -10.933 1.00 85.62 85 MET A C 1
ATOM 674 O O . MET A 1 85 ? -10.328 -6.563 -11.757 1.00 85.62 85 MET A O 1
ATOM 678 N N . ALA A 1 86 ? -10.973 -4.543 -11.028 1.00 88.69 86 ALA A N 1
ATOM 679 C CA . ALA A 1 86 ? -11.926 -4.306 -12.110 1.00 88.69 86 ALA A CA 1
ATOM 680 C C . ALA A 1 86 ? -11.235 -4.280 -13.483 1.00 88.69 86 ALA A C 1
ATOM 682 O O . ALA A 1 86 ? -11.736 -4.865 -14.446 1.00 88.69 86 ALA A O 1
ATOM 683 N N . THR A 1 87 ? -10.058 -3.656 -13.571 1.00 89.81 87 THR A N 1
ATOM 684 C CA . THR A 1 87 ? -9.233 -3.639 -14.785 1.00 89.81 87 THR A CA 1
ATOM 685 C C . THR A 1 87 ? -8.766 -5.043 -15.151 1.00 89.81 87 THR A C 1
ATOM 687 O O . THR A 1 87 ? -8.913 -5.448 -16.302 1.00 89.81 87 THR A O 1
ATOM 690 N N . ALA A 1 88 ? -8.256 -5.814 -14.188 1.00 88.62 88 ALA A N 1
ATOM 691 C CA . ALA A 1 88 ? -7.799 -7.182 -14.409 1.00 88.62 88 ALA A CA 1
ATOM 692 C C . ALA A 1 88 ? -8.934 -8.072 -14.934 1.00 88.62 88 ALA A C 1
ATOM 694 O O . ALA A 1 88 ? -8.767 -8.715 -15.970 1.00 88.62 88 ALA A O 1
ATOM 695 N N . ILE A 1 89 ? -10.107 -8.032 -14.293 1.00 90.56 89 ILE A N 1
ATOM 696 C CA . ILE A 1 89 ? -11.298 -8.769 -14.737 1.00 90.56 89 ILE A CA 1
ATOM 697 C C . ILE A 1 89 ? -11.682 -8.347 -16.159 1.00 90.56 89 ILE A C 1
ATOM 699 O O . ILE A 1 89 ? -11.832 -9.192 -17.042 1.00 90.56 89 ILE A O 1
ATOM 703 N N . SER A 1 90 ? -11.752 -7.042 -16.423 1.00 91.00 90 SER A N 1
ATOM 704 C CA . SER A 1 90 ? -12.117 -6.524 -17.746 1.00 91.00 90 SER A CA 1
ATOM 705 C C . SER A 1 90 ? -11.134 -6.972 -18.837 1.00 91.00 90 SER A C 1
ATOM 707 O O . SER A 1 90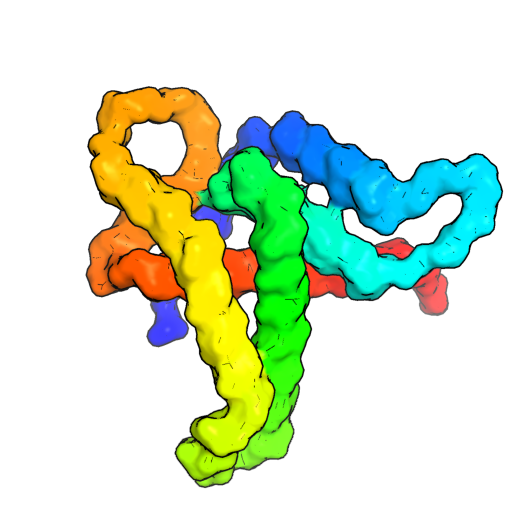 ? -11.555 -7.341 -19.929 1.00 91.00 90 SER A O 1
ATOM 709 N N . ILE A 1 91 ? -9.830 -7.024 -18.543 1.00 90.31 91 ILE A N 1
ATOM 710 C CA . ILE A 1 91 ? -8.804 -7.533 -19.468 1.00 90.31 91 ILE A CA 1
ATOM 711 C C . ILE A 1 91 ? -8.943 -9.046 -19.687 1.00 90.31 91 ILE A C 1
ATOM 713 O O . ILE A 1 91 ? -8.736 -9.520 -20.806 1.00 90.31 91 ILE A O 1
ATOM 717 N N . THR A 1 92 ? -9.284 -9.818 -18.648 1.00 90.38 92 THR A N 1
ATOM 718 C CA . THR A 1 92 ? -9.459 -11.276 -18.780 1.00 90.38 92 THR A CA 1
ATOM 719 C C . THR A 1 92 ? -10.637 -11.658 -19.669 1.00 90.38 92 THR A C 1
ATOM 721 O O . THR A 1 92 ? -10.554 -12.670 -20.359 1.00 90.38 92 THR A O 1
ATOM 724 N N . LEU A 1 93 ? -11.677 -10.823 -19.722 1.00 91.56 93 LEU A N 1
ATOM 725 C CA . LEU A 1 93 ? -12.837 -11.017 -20.595 1.00 91.56 93 LEU A CA 1
ATOM 726 C C . LEU A 1 93 ? -12.535 -10.719 -22.074 1.00 91.56 93 LEU A C 1
ATOM 728 O O . LEU A 1 93 ? -13.285 -11.144 -22.950 1.00 91.56 93 LEU A O 1
ATOM 732 N N . ILE A 1 94 ? -11.439 -10.011 -22.373 1.00 90.75 94 ILE A N 1
ATOM 733 C CA . ILE A 1 94 ? -11.045 -9.663 -23.743 1.00 90.75 94 ILE A CA 1
ATOM 734 C C . ILE A 1 94 ? -10.188 -10.795 -24.348 1.00 90.75 94 ILE A C 1
ATOM 736 O O . ILE A 1 94 ? -9.121 -11.123 -23.801 1.00 90.75 94 ILE A O 1
ATOM 740 N N . PRO A 1 95 ? -10.580 -11.349 -25.516 1.00 92.00 95 PRO A N 1
ATOM 741 C CA . PRO A 1 95 ? -9.782 -12.330 -26.246 1.00 92.00 95 PRO A CA 1
ATOM 742 C C . PRO A 1 95 ? -8.377 -11.812 -26.557 1.00 92.00 95 PRO A C 1
ATOM 744 O O . PRO A 1 95 ? -8.204 -10.646 -26.907 1.00 92.00 95 PRO A O 1
ATOM 747 N N . LEU A 1 96 ? -7.367 -12.686 -26.488 1.00 91.00 96 LEU A N 1
ATOM 748 C CA . LEU A 1 96 ? -5.950 -12.311 -26.622 1.00 91.00 96 LEU A CA 1
ATOM 749 C C . LEU A 1 96 ? -5.650 -11.456 -27.867 1.00 91.00 96 LEU A C 1
ATOM 751 O O . LEU A 1 96 ? -4.896 -10.492 -27.768 1.00 91.00 96 LEU A O 1
ATOM 755 N N . PHE A 1 97 ? -6.279 -11.760 -29.004 1.00 92.06 97 PHE A N 1
ATOM 756 C CA . PHE A 1 97 ? -6.078 -11.036 -30.264 1.00 92.06 97 PHE A CA 1
ATOM 757 C C . PHE A 1 97 ? -6.720 -9.636 -30.292 1.00 92.06 97 PHE A C 1
ATOM 759 O O . PHE A 1 97 ? -6.263 -8.776 -31.038 1.00 92.06 97 PHE A O 1
ATOM 766 N N . LEU A 1 98 ? -7.737 -9.375 -29.460 1.00 91.31 98 LEU A N 1
ATOM 767 C CA . LEU A 1 98 ? -8.383 -8.059 -29.334 1.00 91.31 98 LEU A CA 1
ATOM 768 C C . LEU A 1 98 ? -7.731 -7.170 -28.273 1.00 91.31 98 LEU A C 1
ATOM 770 O O . LEU A 1 98 ? -7.962 -5.960 -28.262 1.00 91.31 98 LEU A O 1
ATOM 774 N N . ARG A 1 99 ? -6.887 -7.732 -27.399 1.00 90.94 99 ARG A N 1
ATOM 775 C CA . ARG A 1 99 ? -6.210 -6.980 -26.333 1.00 90.94 99 ARG A CA 1
ATOM 776 C C . ARG A 1 99 ? -5.440 -5.740 -26.805 1.00 90.94 99 ARG A C 1
ATOM 778 O O . ARG A 1 99 ? -5.640 -4.705 -26.173 1.00 90.94 99 ARG A O 1
ATOM 785 N N . PRO A 1 100 ? -4.608 -5.768 -27.869 1.00 89.00 100 PRO A N 1
ATOM 786 C CA . PRO A 1 100 ? -3.846 -4.579 -28.261 1.00 89.00 100 PRO A CA 1
ATOM 787 C C . PRO A 1 100 ? -4.740 -3.405 -28.678 1.00 89.00 100 PRO A C 1
ATOM 789 O O . PRO A 1 100 ? -4.337 -2.258 -28.515 1.00 89.00 100 PRO A O 1
ATOM 792 N N . LEU A 1 101 ? -5.956 -3.677 -29.164 1.00 90.62 101 LEU A N 1
ATOM 793 C CA . LEU A 1 101 ? -6.902 -2.646 -29.585 1.00 90.62 101 LEU A CA 1
ATOM 794 C C . LEU A 1 101 ? -7.830 -2.205 -28.446 1.00 90.62 101 LEU A C 1
ATOM 796 O O . LEU A 1 101 ? -8.058 -1.014 -28.264 1.00 90.62 101 LEU A O 1
ATOM 800 N N . MET A 1 102 ? -8.364 -3.152 -27.670 1.00 89.50 102 MET A N 1
ATOM 801 C CA . MET A 1 102 ? -9.402 -2.861 -26.675 1.00 89.50 102 MET A CA 1
ATOM 802 C C . MET A 1 102 ? -8.850 -2.412 -25.320 1.00 89.50 102 MET A C 1
ATOM 804 O O . MET A 1 102 ? -9.462 -1.569 -24.668 1.00 89.50 102 MET A O 1
ATOM 808 N N . VAL A 1 103 ? -7.696 -2.930 -24.884 1.00 89.12 103 VAL A N 1
ATOM 809 C CA . VAL A 1 103 ? -7.123 -2.591 -23.567 1.00 89.12 103 VAL A CA 1
ATOM 810 C C . VAL A 1 103 ? -6.800 -1.094 -23.433 1.00 89.12 103 VAL A C 1
ATOM 812 O O . VAL A 1 103 ? -7.149 -0.526 -22.400 1.00 89.12 103 VAL A O 1
ATOM 815 N N . PRO A 1 104 ? -6.207 -0.407 -24.433 1.00 89.06 104 PRO A N 1
ATOM 816 C CA . PRO A 1 104 ? -5.930 1.030 -24.328 1.00 89.06 104 PRO A CA 1
ATOM 817 C C . PRO A 1 104 ? -7.180 1.917 -24.211 1.00 89.06 104 PRO A C 1
ATOM 819 O O . PRO A 1 104 ? -7.099 3.020 -23.674 1.00 89.06 104 PRO A O 1
ATOM 822 N N . ILE A 1 105 ? -8.328 1.452 -24.711 1.00 91.19 105 ILE A N 1
ATOM 823 C CA . ILE A 1 105 ? -9.597 2.204 -24.735 1.00 91.19 105 ILE A CA 1
ATOM 824 C C . ILE A 1 105 ? -10.425 1.921 -23.466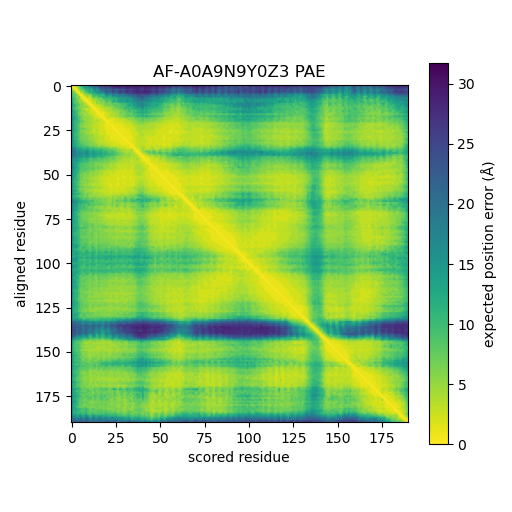 1.00 91.19 105 ILE A C 1
ATOM 826 O O . ILE A 1 105 ? -11.394 2.613 -23.168 1.00 91.19 105 ILE A O 1
ATOM 830 N N . LEU A 1 106 ? -10.022 0.921 -22.682 1.00 90.56 106 LEU A N 1
ATOM 831 C CA . LEU A 1 106 ? -10.761 0.432 -21.530 1.00 90.56 106 LEU A CA 1
ATOM 832 C C . LEU A 1 106 ? -10.841 1.506 -20.426 1.00 90.56 106 LEU A C 1
ATOM 834 O O . LEU A 1 106 ? -9.797 1.900 -19.898 1.00 90.56 106 LEU A O 1
ATOM 838 N N . PRO A 1 107 ? -12.037 1.979 -20.027 1.00 89.88 107 PRO A N 1
ATOM 839 C CA . PRO A 1 107 ? -12.168 3.066 -19.052 1.00 89.88 107 PRO A CA 1
ATOM 840 C C . PRO A 1 107 ? -11.539 2.720 -17.694 1.00 89.88 107 PRO A C 1
ATOM 842 O O . PRO A 1 107 ? -10.942 3.581 -17.052 1.00 89.88 107 PRO A O 1
ATOM 845 N N . GLN A 1 108 ? -11.573 1.446 -17.299 1.00 89.12 108 GLN A N 1
ATOM 846 C CA . GLN A 1 108 ? -10.949 0.940 -16.074 1.00 89.12 108 GLN A CA 1
ATOM 847 C C . GLN A 1 108 ? -9.423 1.160 -16.069 1.00 89.12 108 GLN A C 1
ATOM 849 O O . GLN A 1 108 ? -8.836 1.508 -15.041 1.00 89.12 108 GLN A O 1
ATOM 854 N N . LEU A 1 109 ? -8.768 1.059 -17.234 1.00 88.62 109 LEU A N 1
ATOM 855 C CA . LEU A 1 109 ? -7.337 1.339 -17.353 1.00 88.62 109 LEU A CA 1
ATOM 856 C C . LEU A 1 109 ? -7.036 2.824 -17.102 1.00 88.62 109 LEU A C 1
ATOM 858 O O . LEU A 1 109 ? -6.043 3.154 -16.452 1.00 88.62 109 LEU A O 1
ATOM 862 N N . TRP A 1 110 ? -7.896 3.724 -17.585 1.00 89.75 110 TRP A N 1
ATOM 863 C CA . TRP A 1 110 ? -7.769 5.164 -17.348 1.00 89.75 110 TRP A CA 1
ATOM 864 C C . TRP A 1 110 ? -7.976 5.522 -15.876 1.00 89.75 110 TRP A C 1
ATOM 866 O O . TRP A 1 110 ? -7.203 6.312 -15.332 1.00 89.75 110 TRP A O 1
ATOM 876 N N . LEU A 1 111 ? -8.958 4.902 -15.215 1.00 89.31 111 LEU A N 1
ATOM 877 C CA . LEU A 1 111 ? -9.183 5.060 -13.776 1.00 89.31 111 LEU A CA 1
ATOM 878 C C . LEU A 1 111 ? -7.963 4.598 -12.974 1.00 89.31 111 LEU A C 1
ATOM 880 O O . LEU A 1 111 ? -7.448 5.353 -12.150 1.00 89.31 111 LEU A O 1
ATOM 884 N N . THR A 1 112 ? -7.425 3.421 -13.293 1.00 87.56 112 THR A N 1
ATOM 885 C CA . THR A 1 112 ? -6.203 2.892 -12.670 1.00 87.56 112 THR A CA 1
ATOM 886 C C . THR A 1 112 ? -5.020 3.847 -12.845 1.00 87.56 112 THR A C 1
ATOM 888 O O . THR A 1 112 ? -4.338 4.172 -11.876 1.00 87.56 112 THR A O 1
ATOM 891 N N . ARG A 1 113 ? -4.794 4.368 -14.060 1.00 88.69 113 ARG A N 1
ATOM 892 C CA . ARG A 1 113 ? -3.726 5.349 -14.330 1.00 88.69 113 ARG A CA 1
ATOM 893 C C . ARG A 1 113 ? -3.907 6.636 -13.533 1.00 88.69 113 ARG A C 1
ATOM 895 O O . ARG A 1 113 ? -2.946 7.131 -12.954 1.00 88.69 113 ARG A O 1
ATOM 902 N N . ARG A 1 114 ? -5.131 7.161 -13.463 1.00 90.56 114 ARG A N 1
ATOM 903 C CA . ARG A 1 114 ? -5.445 8.355 -12.668 1.00 90.56 114 ARG A CA 1
ATOM 904 C C . ARG A 1 114 ? -5.152 8.131 -11.185 1.00 90.56 114 ARG A C 1
ATOM 906 O O . ARG A 1 114 ? -4.612 9.020 -10.534 1.00 90.56 114 ARG A O 1
ATOM 913 N N . ARG A 1 115 ? -5.469 6.946 -10.658 1.00 88.81 115 ARG A N 1
ATOM 914 C CA . ARG A 1 115 ? -5.159 6.581 -9.270 1.00 88.81 115 ARG A CA 1
ATOM 915 C C . ARG A 1 115 ? -3.657 6.477 -9.012 1.00 88.81 115 ARG A C 1
ATOM 917 O O . ARG A 1 115 ? -3.220 6.918 -7.957 1.00 88.81 115 ARG A O 1
ATOM 924 N N . ILE A 1 116 ? -2.869 5.985 -9.972 1.00 88.00 116 ILE A N 1
ATOM 925 C CA . ILE A 1 116 ? -1.399 5.999 -9.867 1.00 88.00 116 ILE A CA 1
ATOM 926 C C . ILE A 1 116 ? -0.885 7.437 -9.747 1.00 88.00 116 ILE A C 1
ATOM 928 O O . ILE A 1 116 ? -0.081 7.708 -8.867 1.00 88.00 116 ILE A O 1
ATOM 932 N N . VAL A 1 117 ? -1.391 8.371 -10.558 1.00 90.62 117 VAL A N 1
ATOM 933 C CA . VAL A 1 117 ? -0.992 9.789 -10.468 1.00 90.62 117 VAL A CA 1
ATOM 934 C C . VAL A 1 117 ? -1.327 10.383 -9.094 1.00 90.62 117 VAL A C 1
ATOM 936 O O . VAL A 1 117 ? -0.475 11.006 -8.473 1.00 90.62 117 VAL A O 1
ATOM 939 N N . GLN A 1 118 ? -2.526 10.127 -8.563 1.00 89.56 118 GLN A N 1
ATOM 940 C CA . GLN A 1 118 ? -2.900 10.580 -7.213 1.00 89.56 118 GLN A CA 1
ATOM 941 C C . GLN A 1 118 ? -2.011 9.969 -6.123 1.00 89.56 118 GLN A C 1
ATOM 943 O O . GLN A 1 118 ? -1.652 10.626 -5.149 1.00 89.56 118 GLN A O 1
ATOM 948 N N . ALA A 1 119 ? -1.641 8.700 -6.280 1.00 86.94 119 ALA A N 1
ATOM 949 C CA . ALA A 1 119 ? -0.713 8.051 -5.372 1.00 86.94 119 ALA A CA 1
ATOM 950 C C . ALA A 1 119 ? 0.695 8.652 -5.463 1.00 86.94 119 ALA A C 1
ATOM 952 O O . ALA A 1 119 ? 1.339 8.799 -4.430 1.00 86.94 119 ALA A O 1
ATOM 953 N N . GLU A 1 120 ? 1.165 9.033 -6.656 1.00 88.44 120 GLU A N 1
ATOM 954 C CA . GLU A 1 120 ? 2.430 9.759 -6.826 1.00 88.44 120 GLU A CA 1
ATOM 955 C C . GLU A 1 120 ? 2.401 11.105 -6.090 1.00 88.44 120 GLU A C 1
ATOM 957 O O . GLU A 1 120 ? 3.385 11.459 -5.447 1.00 88.44 120 GLU A O 1
ATOM 962 N N . GLU A 1 121 ? 1.282 11.830 -6.114 1.00 89.69 121 GLU A N 1
ATOM 963 C CA . GLU A 1 121 ? 1.133 13.105 -5.395 1.00 89.69 121 GLU A CA 1
ATOM 964 C C . GLU A 1 121 ? 1.207 12.932 -3.870 1.00 89.69 121 GLU A C 1
ATOM 966 O O . GLU A 1 121 ? 1.813 13.753 -3.181 1.00 89.69 121 GLU A O 1
ATOM 971 N N . VAL A 1 122 ? 0.632 11.850 -3.336 1.00 87.44 122 VAL A N 1
ATOM 972 C CA . VAL A 1 122 ? 0.593 11.586 -1.887 1.00 87.44 122 VAL A CA 1
ATOM 973 C C . VAL A 1 122 ? 1.873 10.921 -1.377 1.00 87.44 122 VAL A C 1
ATOM 975 O O . VAL A 1 122 ? 2.392 11.300 -0.329 1.00 87.44 122 VAL A O 1
ATOM 978 N N . LEU A 1 123 ? 2.396 9.927 -2.096 1.00 84.81 123 LEU A N 1
ATOM 979 C CA . LEU A 1 123 ? 3.567 9.140 -1.690 1.00 84.81 123 LEU A CA 1
ATOM 980 C C . LEU A 1 123 ? 4.887 9.761 -2.150 1.00 84.81 123 LEU A C 1
ATOM 982 O O . LEU A 1 123 ? 5.923 9.550 -1.519 1.00 84.81 123 LEU A O 1
ATOM 986 N N . GLY A 1 124 ? 4.866 10.526 -3.241 1.00 85.50 124 GLY A N 1
ATOM 987 C CA . GLY A 1 124 ? 6.046 11.118 -3.864 1.00 85.50 124 GLY A CA 1
ATOM 988 C C . GLY A 1 124 ? 6.889 11.989 -2.930 1.00 85.50 124 GLY A C 1
ATOM 989 O O . GLY A 1 124 ? 8.114 11.829 -2.954 1.00 85.50 124 GLY A O 1
ATOM 990 N N . PRO A 1 125 ? 6.300 12.864 -2.087 1.00 86.31 125 PRO A N 1
ATOM 991 C CA . PRO A 1 125 ? 7.058 13.658 -1.121 1.00 86.31 125 PRO A CA 1
ATOM 992 C C . PRO A 1 125 ? 7.817 12.789 -0.112 1.00 86.31 125 PRO A C 1
ATOM 994 O O . PRO A 1 125 ? 9.009 12.998 0.106 1.00 86.31 125 PRO A O 1
ATOM 997 N N . THR A 1 126 ? 7.164 11.767 0.442 1.00 83.06 126 THR A N 1
ATOM 998 C CA . THR A 1 126 ? 7.758 10.849 1.428 1.00 83.06 126 THR A CA 1
ATOM 999 C C . THR A 1 126 ? 8.855 10.000 0.813 1.00 83.06 126 THR A C 1
ATOM 1001 O O . THR A 1 126 ? 9.950 9.909 1.365 1.00 83.06 126 THR A O 1
ATOM 1004 N N . ILE A 1 127 ? 8.591 9.434 -0.368 1.00 83.88 127 ILE A N 1
ATOM 1005 C CA . ILE A 1 127 ? 9.580 8.674 -1.133 1.00 83.88 127 ILE A CA 1
ATOM 1006 C C . ILE A 1 127 ? 10.774 9.565 -1.457 1.00 83.88 127 ILE A C 1
ATOM 1008 O O . ILE A 1 127 ? 11.908 9.158 -1.255 1.00 83.88 127 ILE A O 1
ATOM 1012 N N . THR A 1 128 ? 10.544 10.795 -1.916 1.00 85.31 128 THR A N 1
ATOM 1013 C CA . THR A 1 128 ? 11.625 11.729 -2.251 1.00 85.31 128 THR A CA 1
ATOM 1014 C C . THR A 1 128 ? 12.440 12.127 -1.030 1.00 85.31 128 THR A C 1
ATOM 1016 O O . THR A 1 128 ? 13.662 12.174 -1.133 1.00 85.31 128 THR A O 1
ATOM 1019 N N . SER A 1 129 ? 11.792 12.376 0.110 1.00 82.56 129 SER A N 1
ATOM 1020 C CA . SER A 1 129 ? 12.478 12.678 1.366 1.00 82.56 129 SER A CA 1
ATOM 1021 C C . SER A 1 129 ? 13.385 11.524 1.792 1.00 82.56 129 SER A C 1
ATOM 1023 O O . SER A 1 129 ? 14.558 11.756 2.062 1.00 82.56 129 SER A O 1
ATOM 1025 N N . ARG A 1 130 ? 12.883 10.282 1.774 1.00 78.81 130 ARG A N 1
ATOM 1026 C CA . ARG A 1 130 ? 13.668 9.091 2.147 1.00 78.81 130 ARG A CA 1
ATOM 1027 C C . ARG A 1 130 ? 14.775 8.775 1.145 1.00 78.81 130 ARG A C 1
ATOM 1029 O O . ARG A 1 130 ? 15.875 8.431 1.545 1.00 78.81 130 ARG A O 1
ATOM 1036 N N . TRP A 1 131 ? 14.523 8.988 -0.144 1.00 79.69 131 TRP A N 1
ATOM 1037 C CA . TRP A 1 131 ? 15.517 8.794 -1.203 1.00 79.69 131 TRP A CA 1
ATOM 1038 C C . TRP A 1 131 ? 16.725 9.729 -1.059 1.00 79.69 131 TRP A C 1
ATOM 1040 O O . TRP A 1 131 ? 17.842 9.369 -1.405 1.00 79.69 131 TRP A O 1
ATOM 1050 N N . LEU A 1 132 ? 16.503 10.957 -0.584 1.00 79.31 132 LEU A N 1
ATOM 1051 C CA . LEU A 1 132 ? 17.554 11.966 -0.427 1.00 79.31 132 LEU A CA 1
ATOM 1052 C C . LEU A 1 132 ? 18.250 11.908 0.940 1.00 79.31 132 LEU A C 1
ATOM 1054 O O . LEU A 1 132 ? 19.255 12.594 1.131 1.00 79.31 132 LEU A O 1
ATOM 1058 N N . GLN A 1 133 ? 17.728 11.134 1.895 1.00 74.56 133 GLN A N 1
ATOM 1059 C CA . GLN A 1 133 ? 18.345 11.002 3.210 1.00 74.56 133 GLN A CA 1
ATOM 1060 C C . GLN A 1 133 ? 19.645 10.189 3.102 1.00 74.56 133 GLN A C 1
ATOM 1062 O O . GLN A 1 133 ? 19.640 9.089 2.547 1.00 74.56 133 GLN A O 1
ATOM 1067 N N . PRO A 1 134 ? 20.777 10.700 3.624 1.00 59.12 134 PRO A N 1
ATOM 1068 C CA . PRO A 1 134 ? 22.022 9.950 3.626 1.00 59.12 134 PRO A CA 1
ATOM 1069 C C . PRO A 1 134 ? 21.863 8.691 4.482 1.00 59.12 134 PRO A C 1
ATOM 1071 O O . PRO A 1 134 ? 21.443 8.765 5.636 1.00 59.12 134 PRO A O 1
ATOM 1074 N N . GLN A 1 135 ? 22.278 7.547 3.930 1.00 59.19 135 GLN A N 1
ATOM 1075 C CA . GLN A 1 135 ? 22.152 6.186 4.487 1.00 59.19 135 GLN A CA 1
ATOM 1076 C C . GLN A 1 135 ? 22.712 6.004 5.922 1.00 59.19 135 GLN A C 1
ATOM 1078 O O . GLN A 1 135 ? 22.524 4.955 6.533 1.00 59.19 135 GLN A O 1
ATOM 1083 N N . ASN A 1 136 ? 23.394 7.021 6.466 1.00 50.75 136 ASN A N 1
ATOM 1084 C CA . ASN A 1 136 ? 24.211 6.970 7.678 1.00 50.75 136 ASN A CA 1
ATOM 1085 C C . ASN A 1 136 ? 23.689 7.788 8.873 1.00 50.75 136 ASN A C 1
ATOM 1087 O O . ASN A 1 136 ? 24.334 7.774 9.920 1.00 50.75 136 ASN A O 1
ATOM 1091 N N . GLN A 1 137 ? 22.560 8.497 8.779 1.00 45.31 137 GLN A N 1
ATOM 1092 C CA . GLN A 1 137 ? 22.025 9.254 9.920 1.00 45.31 137 GLN A CA 1
ATOM 1093 C C . GLN A 1 137 ? 20.782 8.570 10.486 1.00 45.31 137 GLN A C 1
ATOM 1095 O O . GLN A 1 137 ? 19.679 8.753 9.993 1.00 45.31 137 GLN A O 1
ATOM 1100 N N . ASN A 1 138 ? 20.992 7.804 11.559 1.00 44.50 138 ASN A N 1
ATOM 1101 C CA . ASN A 1 138 ? 19.969 7.131 12.364 1.00 44.50 138 ASN A CA 1
ATOM 1102 C C . ASN A 1 138 ? 19.336 5.886 11.721 1.00 44.50 138 ASN A C 1
ATOM 1104 O O . ASN A 1 138 ? 18.125 5.821 11.532 1.00 44.50 138 ASN A O 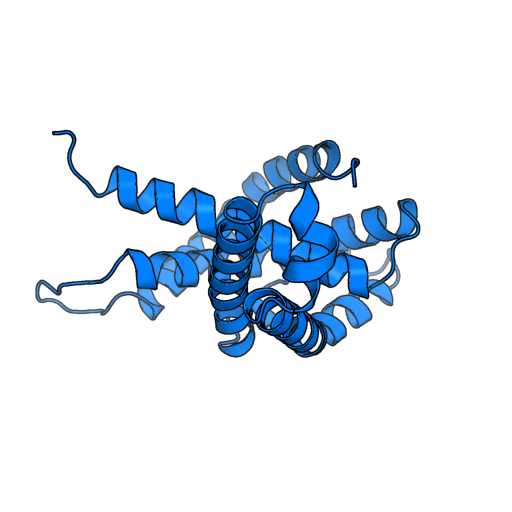1
ATOM 1108 N N . ARG A 1 139 ? 20.128 4.822 11.517 1.00 47.59 139 ARG A N 1
ATOM 1109 C CA . ARG A 1 139 ? 19.574 3.459 11.625 1.00 47.59 139 ARG A CA 1
ATOM 1110 C C . ARG A 1 139 ? 19.185 3.228 13.088 1.00 47.59 139 ARG A C 1
ATOM 1112 O O . ARG A 1 139 ? 19.920 2.611 13.853 1.00 47.59 139 ARG A O 1
ATOM 1119 N N . THR A 1 140 ? 18.043 3.763 13.502 1.00 46.84 140 THR A N 1
ATOM 1120 C CA . THR A 1 140 ? 17.287 3.163 14.600 1.00 46.84 140 THR A CA 1
ATOM 1121 C C . THR A 1 140 ? 17.064 1.698 14.218 1.00 46.84 140 THR A C 1
ATOM 1123 O O . THR A 1 140 ? 16.823 1.398 13.054 1.00 46.84 140 THR A O 1
ATOM 1126 N N . GLU A 1 141 ? 17.167 0.769 15.164 1.00 49.94 141 GLU A N 1
ATOM 1127 C CA . GLU A 1 141 ? 17.053 -0.691 14.959 1.00 49.94 141 GLU A CA 1
ATOM 1128 C C . GLU A 1 141 ? 15.764 -1.183 14.251 1.00 49.94 141 GLU A C 1
ATOM 1130 O O . GLU A 1 141 ? 15.598 -2.385 14.019 1.00 49.94 141 GLU A O 1
ATOM 1135 N N . GLN A 1 142 ? 14.846 -0.286 13.889 1.00 53.19 142 GLN A N 1
ATOM 1136 C CA . GLN A 1 142 ? 13.630 -0.584 13.146 1.00 53.19 142 GLN A CA 1
ATOM 1137 C C . GLN A 1 142 ? 13.923 -0.904 11.678 1.00 53.19 142 GLN A C 1
ATOM 1139 O O . GLN A 1 142 ? 14.653 -0.207 10.977 1.00 53.19 142 GLN A O 1
ATOM 1144 N N . VAL A 1 143 ? 13.311 -1.988 11.202 1.00 62.19 143 VAL A N 1
ATOM 1145 C CA . VAL A 1 143 ? 13.393 -2.395 9.800 1.00 62.19 143 VAL A CA 1
ATOM 1146 C C . VAL A 1 143 ? 12.540 -1.445 8.966 1.00 62.19 143 VAL A C 1
ATOM 1148 O O . VAL A 1 143 ? 11.316 -1.530 8.989 1.00 62.19 143 VAL A O 1
ATOM 1151 N N . ASP A 1 144 ? 13.189 -0.553 8.224 1.00 76.12 144 ASP A N 1
ATOM 1152 C CA . ASP A 1 144 ? 12.516 0.352 7.300 1.00 76.12 144 ASP A CA 1
ATOM 1153 C C . ASP A 1 144 ? 12.295 -0.327 5.938 1.00 76.12 144 ASP A C 1
ATOM 1155 O O . ASP A 1 144 ? 13.185 -0.378 5.086 1.00 76.12 144 ASP A O 1
ATOM 1159 N N . ILE A 1 145 ? 11.093 -0.872 5.734 1.00 77.75 145 ILE A N 1
ATOM 1160 C CA . ILE A 1 145 ? 10.722 -1.555 4.487 1.00 77.75 145 ILE A CA 1
ATOM 1161 C C . ILE A 1 145 ? 10.760 -0.599 3.293 1.00 77.75 145 ILE A C 1
ATOM 1163 O O . ILE A 1 145 ? 11.174 -1.017 2.213 1.00 77.75 145 ILE A O 1
ATOM 1167 N N . LEU A 1 146 ? 10.397 0.676 3.465 1.00 81.00 146 LEU A N 1
ATOM 1168 C CA . LEU A 1 146 ? 10.481 1.654 2.380 1.00 81.00 146 LEU A CA 1
ATOM 1169 C C . LEU A 1 146 ? 11.930 1.862 1.949 1.00 81.00 146 LEU A C 1
ATOM 1171 O O . LEU A 1 146 ? 12.203 1.878 0.751 1.00 81.00 146 LEU A O 1
ATOM 1175 N N . GLN A 1 147 ? 12.857 1.951 2.905 1.00 80.25 147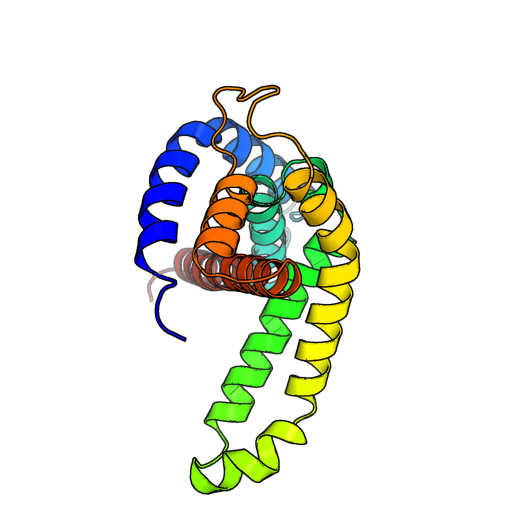 GLN A N 1
ATOM 1176 C CA . GLN A 1 147 ? 14.281 2.080 2.600 1.00 80.25 147 GLN A CA 1
ATOM 1177 C C . GLN A 1 147 ? 14.820 0.850 1.862 1.00 80.25 147 GLN A C 1
ATOM 1179 O O . GLN A 1 147 ? 15.515 0.989 0.859 1.00 80.25 147 GLN A O 1
ATOM 1184 N N . LEU A 1 148 ? 14.443 -0.355 2.299 1.00 80.31 148 LEU A N 1
ATOM 1185 C CA . LEU A 1 148 ? 14.819 -1.591 1.605 1.00 80.31 148 LEU A CA 1
ATOM 1186 C C . LEU A 1 148 ? 14.279 -1.627 0.168 1.00 80.31 148 LEU A C 1
ATOM 1188 O O . LEU A 1 148 ? 14.963 -2.087 -0.744 1.00 80.31 148 LEU A O 1
ATOM 1192 N N . MET A 1 149 ? 13.066 -1.118 -0.058 1.00 80.31 149 MET A N 1
ATOM 1193 C CA . MET A 1 149 ? 12.489 -1.023 -1.399 1.00 80.31 149 MET A CA 1
ATOM 1194 C C . MET A 1 149 ? 13.172 0.046 -2.264 1.00 80.31 149 MET A C 1
ATOM 1196 O O . MET A 1 149 ? 13.323 -0.170 -3.466 1.00 80.31 149 MET A O 1
ATOM 1200 N N . ILE A 1 150 ? 13.622 1.162 -1.681 1.00 83.81 150 ILE A N 1
ATOM 1201 C CA . ILE A 1 150 ? 14.431 2.175 -2.378 1.00 83.81 150 ILE A CA 1
ATOM 1202 C C . ILE A 1 150 ? 15.747 1.552 -2.855 1.00 83.81 150 ILE A C 1
ATOM 1204 O O . ILE A 1 150 ? 16.039 1.595 -4.048 1.00 83.81 150 ILE A O 1
ATOM 1208 N N . GLU A 1 151 ? 16.481 0.882 -1.961 1.00 82.06 151 GLU A N 1
ATOM 1209 C CA . GLU A 1 151 ? 17.742 0.201 -2.293 1.00 82.06 151 GLU A CA 1
ATOM 1210 C C . GLU A 1 151 ? 17.535 -0.870 -3.381 1.00 82.06 151 GLU A C 1
ATOM 1212 O O . GLU A 1 151 ? 18.327 -0.998 -4.317 1.00 82.06 151 GLU A O 1
ATOM 1217 N N . ALA A 1 152 ? 16.436 -1.628 -3.310 1.00 80.69 152 ALA A N 1
ATOM 1218 C CA . ALA A 1 152 ? 16.073 -2.603 -4.338 1.00 80.69 152 ALA A CA 1
ATOM 1219 C C . ALA A 1 152 ? 15.793 -1.949 -5.700 1.00 80.69 152 ALA A C 1
ATOM 1221 O O . ALA A 1 152 ? 16.216 -2.466 -6.738 1.00 80.69 152 ALA A O 1
ATOM 1222 N N . SER A 1 153 ? 15.077 -0.821 -5.692 1.00 82.75 153 SER A N 1
ATOM 1223 C CA . SER A 1 153 ? 14.732 -0.051 -6.886 1.00 82.75 153 SER A CA 1
ATOM 1224 C C . SER A 1 153 ? 15.987 0.491 -7.566 1.00 82.75 153 SER A C 1
ATOM 1226 O O . SER A 1 153 ? 16.144 0.315 -8.775 1.00 82.75 153 SER A O 1
ATOM 1228 N N . GLU A 1 154 ? 16.909 1.073 -6.797 1.00 81.94 154 GLU A N 1
ATOM 1229 C CA . GLU A 1 154 ? 18.188 1.590 -7.295 1.00 81.94 154 GLU A CA 1
ATOM 1230 C C . GLU A 1 154 ? 19.043 0.486 -7.922 1.00 81.94 154 GLU A C 1
ATOM 1232 O O . GLU A 1 154 ? 19.495 0.627 -9.059 1.00 81.94 154 GLU A O 1
ATOM 1237 N N . ASN A 1 155 ? 19.168 -0.660 -7.246 1.00 81.88 155 ASN A N 1
ATOM 1238 C CA . ASN A 1 155 ? 19.900 -1.821 -7.763 1.00 81.88 155 ASN A CA 1
ATOM 1239 C C . ASN A 1 155 ? 19.303 -2.384 -9.065 1.00 81.88 155 ASN A C 1
ATOM 1241 O O . ASN A 1 155 ? 20.009 -3.005 -9.858 1.00 81.88 155 ASN A O 1
ATOM 1245 N N . CYS A 1 156 ? 18.008 -2.167 -9.300 1.00 80.75 156 CYS A N 1
ATOM 1246 C CA . CYS A 1 156 ? 17.318 -2.574 -10.523 1.00 80.75 156 CYS A CA 1
ATOM 1247 C C . CYS A 1 156 ? 17.275 -1.476 -11.603 1.00 80.75 156 CYS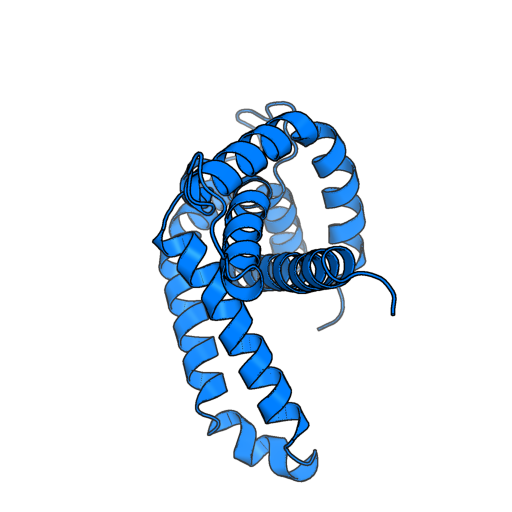 A C 1
ATOM 1249 O O . CYS A 1 156 ? 16.636 -1.687 -12.636 1.00 80.75 156 CYS A O 1
ATOM 1251 N N . GLY A 1 157 ? 17.887 -0.307 -11.374 1.00 81.75 157 GLY A N 1
ATOM 1252 C CA . GLY A 1 157 ? 17.826 0.841 -12.286 1.00 81.75 157 GLY A CA 1
ATOM 1253 C C . GLY A 1 157 ? 16.428 1.459 -12.424 1.00 81.75 157 GLY A C 1
ATOM 1254 O O . GLY A 1 157 ? 16.128 2.072 -13.447 1.00 81.75 157 GLY A O 1
ATOM 1255 N N . ARG A 1 158 ? 15.553 1.267 -11.429 1.00 83.69 158 ARG A N 1
ATOM 1256 C CA . ARG A 1 158 ? 14.171 1.769 -11.407 1.00 83.69 158 ARG A CA 1
ATOM 1257 C C . ARG A 1 158 ? 14.072 3.109 -10.688 1.00 83.69 158 ARG A C 1
ATOM 1259 O O . ARG A 1 158 ? 14.726 3.329 -9.668 1.00 83.69 158 ARG A O 1
ATOM 1266 N N . GLY A 1 159 ? 13.217 3.989 -11.203 1.00 83.56 159 GLY A N 1
ATOM 1267 C CA . GLY A 1 159 ? 13.025 5.332 -10.660 1.00 83.56 159 GLY A CA 1
ATOM 1268 C C . GLY A 1 159 ? 11.954 5.409 -9.569 1.00 83.56 159 GLY A C 1
ATOM 1269 O O . GLY A 1 159 ? 11.211 4.467 -9.307 1.00 83.56 159 GLY A O 1
ATOM 1270 N N . LYS A 1 160 ? 11.798 6.600 -8.981 1.00 82.06 160 LYS A N 1
ATOM 1271 C CA . LYS A 1 160 ? 10.803 6.878 -7.924 1.00 82.06 160 LYS A CA 1
ATOM 1272 C C . LYS A 1 160 ? 9.361 6.524 -8.317 1.00 82.06 160 LYS A C 1
ATOM 1274 O O . LYS A 1 160 ? 8.591 6.085 -7.471 1.00 82.06 160 LYS A O 1
ATOM 1279 N N . LYS A 1 161 ? 8.994 6.710 -9.590 1.00 81.56 161 LYS A N 1
ATOM 1280 C CA . LYS A 1 161 ? 7.652 6.382 -10.102 1.00 81.56 161 LYS A CA 1
ATOM 1281 C C . LYS A 1 161 ? 7.379 4.881 -10.100 1.00 81.56 161 LYS A C 1
ATOM 1283 O O . LYS A 1 161 ? 6.304 4.449 -9.696 1.00 81.56 161 LYS A O 1
ATOM 1288 N N . ASP A 1 162 ? 8.376 4.085 -10.480 1.00 83.75 162 ASP A N 1
ATOM 1289 C CA . ASP A 1 162 ? 8.273 2.626 -10.444 1.00 83.75 162 ASP A CA 1
ATOM 1290 C C . ASP A 1 162 ? 8.099 2.135 -9.003 1.00 83.75 162 ASP A C 1
ATOM 1292 O O . ASP A 1 162 ? 7.290 1.242 -8.749 1.00 83.75 162 ASP A O 1
ATOM 1296 N N . LEU A 1 163 ? 8.788 2.777 -8.050 1.00 85.12 163 LEU A N 1
ATOM 1297 C CA . LEU A 1 163 ? 8.645 2.488 -6.625 1.00 85.12 163 LEU A CA 1
ATOM 1298 C C . LEU A 1 163 ? 7.231 2.795 -6.104 1.00 85.12 163 LEU A C 1
ATOM 1300 O O . LEU A 1 163 ? 6.684 1.992 -5.354 1.00 85.12 163 LEU A O 1
ATOM 1304 N N . VAL A 1 164 ? 6.606 3.908 -6.513 1.00 83.38 164 VAL A N 1
ATOM 1305 C CA . VAL A 1 164 ? 5.204 4.215 -6.151 1.00 83.38 164 VAL A CA 1
ATOM 1306 C C . VAL A 1 164 ? 4.278 3.088 -6.600 1.00 83.38 164 VAL A C 1
ATOM 1308 O O . VAL A 1 164 ? 3.472 2.590 -5.816 1.00 83.38 164 VAL A O 1
ATOM 1311 N N . VAL A 1 165 ? 4.414 2.656 -7.852 1.00 83.75 165 VAL A N 1
ATOM 1312 C CA . VAL A 1 165 ? 3.600 1.571 -8.408 1.00 83.75 165 VAL A CA 1
ATOM 1313 C C . VAL A 1 165 ? 3.852 0.260 -7.658 1.00 83.75 165 VAL A C 1
ATOM 1315 O O . VAL A 1 165 ? 2.904 -0.441 -7.309 1.00 83.75 165 VAL A O 1
ATOM 1318 N N . GLU A 1 166 ? 5.108 -0.056 -7.346 1.00 83.69 166 GLU A N 1
ATOM 1319 C CA . GLU A 1 166 ? 5.492 -1.245 -6.580 1.00 83.69 166 GLU A CA 1
ATOM 1320 C C . GLU A 1 166 ? 4.904 -1.241 -5.157 1.00 83.69 166 GLU A C 1
ATOM 1322 O O . GLU A 1 166 ? 4.334 -2.245 -4.726 1.00 83.69 166 GLU A O 1
ATOM 1327 N N . LEU A 1 167 ? 4.938 -0.100 -4.462 1.00 83.25 167 LEU A N 1
ATOM 1328 C CA . LEU A 1 167 ? 4.314 0.086 -3.146 1.00 83.25 167 LEU A CA 1
ATOM 1329 C C . LEU A 1 167 ? 2.796 -0.112 -3.192 1.00 83.25 167 LEU A C 1
ATOM 1331 O O . LEU A 1 167 ? 2.213 -0.735 -2.300 1.00 83.25 167 LEU A O 1
ATOM 1335 N N . LEU A 1 168 ? 2.140 0.400 -4.233 1.00 82.38 168 LEU A N 1
ATOM 1336 C CA . LEU A 1 168 ? 0.705 0.217 -4.409 1.00 82.38 168 LEU A CA 1
ATOM 1337 C C . LEU A 1 168 ? 0.342 -1.247 -4.677 1.00 82.38 168 LEU A C 1
ATOM 1339 O O . LEU A 1 168 ? -0.607 -1.751 -4.084 1.00 82.38 168 LEU A O 1
ATOM 1343 N N . PHE A 1 169 ? 1.096 -1.951 -5.526 1.00 81.50 169 PHE A N 1
ATOM 1344 C CA . PHE A 1 169 ? 0.861 -3.376 -5.783 1.00 81.50 169 PHE A CA 1
ATOM 1345 C C . PHE A 1 169 ? 1.088 -4.240 -4.542 1.00 81.50 169 PHE A C 1
ATOM 1347 O O . PHE A 1 169 ? 0.325 -5.177 -4.300 1.00 81.50 169 PHE A O 1
ATOM 1354 N N . LEU A 1 170 ? 2.096 -3.912 -3.735 1.00 81.62 170 LEU A N 1
ATOM 1355 C CA . LEU A 1 170 ? 2.351 -4.596 -2.472 1.00 81.62 170 LEU A CA 1
ATOM 1356 C C . LEU A 1 170 ? 1.185 -4.405 -1.491 1.00 81.62 170 LEU A C 1
ATOM 1358 O O . LEU A 1 170 ? 0.716 -5.376 -0.893 1.00 81.62 170 LEU A O 1
ATOM 1362 N N . ASN A 1 171 ? 0.656 -3.181 -1.398 1.00 77.56 171 ASN A N 1
ATOM 1363 C CA . ASN A 1 171 ? -0.556 -2.889 -0.634 1.00 77.56 171 ASN A CA 1
ATOM 1364 C C . ASN A 1 171 ? -1.779 -3.652 -1.163 1.00 77.56 171 ASN A C 1
ATOM 1366 O O . ASN A 1 171 ? -2.486 -4.255 -0.362 1.00 77.56 171 ASN A O 1
ATOM 1370 N N . ILE A 1 172 ? -2.009 -3.694 -2.482 1.00 72.81 172 ILE A N 1
ATOM 1371 C CA . ILE A 1 172 ? -3.107 -4.473 -3.086 1.00 72.81 172 ILE A CA 1
ATOM 1372 C C . ILE A 1 172 ? -3.021 -5.938 -2.671 1.00 72.81 172 ILE A C 1
ATOM 1374 O O . ILE A 1 172 ? -4.013 -6.514 -2.223 1.00 72.81 172 ILE A O 1
ATOM 1378 N N . GLY A 1 173 ? -1.843 -6.546 -2.838 1.00 74.38 173 GLY A N 1
ATOM 1379 C CA . GLY A 1 173 ? -1.638 -7.958 -2.532 1.00 74.38 173 GLY A CA 1
ATOM 1380 C C . GLY A 1 173 ? -1.977 -8.269 -1.077 1.00 74.38 173 GLY A C 1
ATOM 1381 O O . GLY A 1 173 ? -2.682 -9.243 -0.801 1.00 74.38 173 GLY A O 1
ATOM 1382 N N . ALA A 1 174 ? -1.544 -7.403 -0.158 1.00 76.62 174 ALA A N 1
ATOM 1383 C CA . ALA A 1 174 ? -1.852 -7.523 1.259 1.00 76.62 174 ALA A CA 1
ATOM 1384 C C . ALA A 1 174 ? -3.347 -7.309 1.549 1.00 76.62 174 ALA A C 1
ATOM 1386 O O . ALA A 1 174 ? -3.971 -8.168 2.169 1.00 76.62 174 ALA A O 1
ATOM 1387 N N . VAL A 1 175 ? -3.943 -6.217 1.062 1.00 78.06 175 VAL A N 1
ATOM 1388 C CA . VAL A 1 175 ? -5.353 -5.857 1.285 1.00 78.06 175 VAL A CA 1
ATOM 1389 C C . VAL A 1 175 ? -6.301 -6.927 0.756 1.00 78.06 175 VAL A C 1
ATOM 1391 O O . VAL A 1 175 ? -7.193 -7.371 1.474 1.00 78.06 175 VAL A O 1
ATOM 1394 N N . HIS A 1 176 ? -6.113 -7.371 -0.486 1.00 72.62 176 HIS A N 1
ATOM 1395 C CA . HIS A 1 176 ? -7.052 -8.283 -1.128 1.00 72.62 176 HIS A CA 1
ATOM 1396 C C . HIS A 1 176 ? -7.027 -9.681 -0.497 1.00 72.62 176 HIS A C 1
ATOM 1398 O O . HIS A 1 176 ? -8.075 -10.227 -0.155 1.00 72.62 176 HIS A O 1
ATOM 1404 N N . SER A 1 177 ? -5.834 -10.249 -0.294 1.00 80.62 177 SER A N 1
ATOM 1405 C CA . SER A 1 177 ? -5.696 -11.595 0.275 1.00 80.62 177 SER A CA 1
ATOM 1406 C C . SER A 1 177 ? -6.172 -11.673 1.731 1.00 80.62 177 SER A C 1
ATOM 1408 O O . SER A 1 177 ? -6.882 -12.612 2.101 1.00 80.62 177 SER A O 1
ATOM 1410 N N . THR A 1 178 ? -5.847 -10.673 2.555 1.00 81.50 178 THR A N 1
ATOM 1411 C CA . THR A 1 178 ? -6.288 -10.627 3.959 1.00 81.50 178 THR A CA 1
ATOM 1412 C C . THR A 1 178 ? -7.781 -10.363 4.087 1.00 81.50 178 THR A C 1
ATOM 1414 O O . THR A 1 178 ? -8.427 -11.025 4.897 1.00 81.50 178 THR A O 1
ATOM 1417 N N . ALA A 1 179 ? -8.356 -9.481 3.260 1.00 79.19 179 ALA A N 1
ATOM 1418 C CA . ALA A 1 179 ? -9.796 -9.252 3.251 1.00 79.19 179 ALA A CA 1
ATOM 1419 C C . ALA A 1 179 ? -10.562 -10.535 2.917 1.00 79.19 179 ALA A C 1
ATOM 1421 O O . ALA A 1 179 ? -11.455 -10.909 3.669 1.00 79.19 179 ALA A O 1
ATOM 1422 N N . MET A 1 180 ? -10.153 -11.267 1.873 1.00 81.25 180 MET A N 1
ATOM 1423 C CA . MET A 1 180 ? -10.762 -12.561 1.543 1.00 81.25 180 MET A CA 1
ATOM 1424 C C . MET A 1 180 ? -10.624 -13.580 2.677 1.00 81.25 180 MET A C 1
ATOM 1426 O O . MET A 1 180 ? -11.578 -14.292 2.976 1.00 81.25 180 MET A O 1
ATOM 1430 N N . THR A 1 181 ? -9.461 -13.631 3.331 1.00 84.00 181 THR A N 1
ATOM 1431 C CA . THR A 1 181 ? -9.218 -14.551 4.453 1.00 84.00 181 THR A CA 1
ATOM 1432 C C . THR A 1 181 ? -10.130 -14.235 5.637 1.00 84.00 181 THR A C 1
ATOM 1434 O O . THR A 1 181 ? -10.728 -15.143 6.207 1.00 84.00 181 THR A O 1
ATOM 1437 N N . ILE A 1 182 ? -10.277 -12.954 5.985 1.00 82.06 182 ILE A N 1
ATOM 1438 C CA . ILE A 1 182 ? -11.151 -12.504 7.076 1.00 82.06 182 ILE A CA 1
ATOM 1439 C C . ILE A 1 182 ? -12.612 -12.802 6.742 1.00 82.06 182 ILE A C 1
ATOM 1441 O O . ILE A 1 182 ? -13.321 -13.364 7.573 1.00 82.06 182 ILE A O 1
ATOM 1445 N N . THR A 1 183 ? -13.054 -12.484 5.522 1.00 80.94 183 THR A N 1
ATOM 1446 C CA . THR A 1 183 ? -14.416 -12.795 5.079 1.00 80.94 183 THR A CA 1
ATOM 1447 C C . THR A 1 183 ? -14.680 -14.297 5.154 1.00 80.94 183 THR A C 1
ATOM 1449 O O . THR A 1 183 ? -15.672 -14.702 5.750 1.00 80.94 183 THR A O 1
ATOM 1452 N N . HIS A 1 184 ? -13.771 -15.130 4.645 1.00 81.56 184 HIS A N 1
ATOM 1453 C CA . HIS A 1 184 ? -13.915 -16.584 4.694 1.00 81.56 184 HIS A CA 1
ATOM 1454 C C . HIS A 1 184 ? -13.923 -17.129 6.131 1.00 81.56 184 HIS A C 1
ATOM 1456 O O . HIS A 1 184 ? -14.708 -18.014 6.440 1.00 81.56 184 HIS A O 1
ATOM 1462 N N . ALA A 1 185 ? -13.086 -16.597 7.025 1.00 83.88 185 ALA A N 1
ATOM 1463 C CA . ALA A 1 185 ? -13.043 -17.016 8.427 1.00 83.88 185 ALA A CA 1
ATOM 1464 C C . ALA A 1 185 ? -14.286 -16.590 9.229 1.00 83.88 185 ALA A C 1
ATOM 1466 O O . ALA A 1 185 ? -14.618 -17.227 10.225 1.00 83.88 185 ALA A O 1
ATOM 1467 N N . SER A 1 186 ? -14.960 -15.512 8.814 1.00 79.75 186 SER A N 1
ATOM 1468 C CA . SER A 1 186 ? -16.180 -15.017 9.466 1.00 79.75 186 SER A CA 1
ATOM 1469 C C . SER A 1 186 ? -17.446 -15.785 9.078 1.00 79.75 186 SER A C 1
ATOM 1471 O O . SER A 1 186 ? -18.450 -15.701 9.783 1.00 79.75 186 SER A O 1
ATOM 1473 N N . VAL A 1 187 ? -17.408 -16.536 7.973 1.00 79.00 187 VAL A N 1
ATOM 1474 C CA . VAL A 1 187 ? -18.523 -17.375 7.527 1.00 79.00 187 VAL A CA 1
ATOM 1475 C C . VAL A 1 187 ? -18.375 -18.763 8.169 1.00 79.00 187 VAL A C 1
ATOM 1477 O O . VAL A 1 187 ? -17.314 -19.375 8.035 1.00 79.00 187 VAL A O 1
ATOM 1480 N N . PRO A 1 188 ? -19.394 -19.281 8.880 1.00 70.94 188 PRO A N 1
ATOM 1481 C CA . PRO A 1 188 ? -19.328 -20.618 9.464 1.00 70.94 188 PRO A CA 1
ATOM 1482 C C . PRO A 1 188 ? -19.212 -21.693 8.369 1.00 70.94 188 PRO A C 1
ATOM 1484 O O . PRO A 1 188 ? -19.793 -21.523 7.294 1.00 70.94 188 PRO A O 1
ATOM 1487 N N . PRO A 1 189 ? -18.488 -22.803 8.616 1.00 68.19 189 PRO A N 1
ATOM 1488 C CA . PRO A 1 189 ? -18.431 -23.910 7.669 1.00 68.19 189 PRO A CA 1
ATOM 1489 C C . PRO A 1 189 ? -19.838 -24.496 7.486 1.00 68.19 189 PRO A C 1
ATOM 1491 O O . PRO A 1 189 ? -20.480 -24.873 8.467 1.00 68.19 189 PRO A O 1
ATOM 1494 N N . THR A 1 190 ? -20.318 -24.519 6.242 1.00 60.50 190 THR A N 1
ATOM 1495 C CA . THR A 1 190 ? -21.566 -25.189 5.838 1.00 60.50 190 THR A CA 1
ATOM 1496 C C . THR A 1 190 ? -21.407 -26.697 5.800 1.00 60.50 190 THR A C 1
ATOM 1498 O O . THR A 1 190 ? -20.345 -27.135 5.298 1.00 60.50 190 THR A O 1
#

Organism: NCBI:txid160290

Solvent-accessible surface area (backbone atoms only — not comparable to full-atom values): 10887 Å² total; per-residue (Å²): 144,86,74,72,73,66,60,54,57,68,51,47,60,62,36,51,69,74,41,46,65,63,48,49,56,39,46,54,51,32,45,64,72,66,43,84,94,59,98,59,94,72,94,74,65,55,86,68,41,40,33,47,37,38,32,29,38,51,24,41,61,46,72,28,71,83,48,21,74,32,66,67,50,28,48,49,50,42,49,43,39,52,33,47,50,53,29,51,53,56,54,69,75,44,56,80,89,49,37,85,69,49,54,83,70,34,66,44,50,54,52,36,52,53,44,51,54,54,45,42,69,69,47,41,61,58,53,51,54,60,71,68,49,66,94,80,74,75,83,57,95,68,72,55,50,47,59,55,49,50,55,52,30,54,78,68,76,44,54,74,69,56,48,50,53,51,54,51,52,53,48,31,55,52,26,54,55,50,37,53,49,51,55,57,72,71,48,77,89,128